Protein AF-A0A1I0EQM2-F1 (afdb_monomer_lite)

Sequence (271 aa):
MKDLRSSSILTTTGVVAGALGAAVVSLSLIFAFGQMGPNLLSEAAGLLLGVALAVLIIDRVTARQRQREWRFAHDIVARRLAASVVDAVRLLSIRQDKETYAAHRPRFAEFADLCQLHFGDLDSNIAASVTVVEPQLYERSREIQLHLSVLIRTLKRRMGHELTPIAVWELQLARHVAQMAMDYMQLEKESAARDASNRVLRFLESTQGQGYWPSTVSDVLSNRFNVQTSTLHKFAPDRRFGIIMDADLDLAVWYFTIDWWLLSRLGAQAA

Foldseek 3Di:
DVVVVVLVVLLVLLVVLLVQLVVLQVVLVVDPDPPPSSVVSPVSSVVSNVSSVVSVVVSVVVVVVLLVLQLVLLQQLLLLLLQLLLLLLVLVLCLADDVSVVVCLVCSVVSLVSSVVSLVSNVVSLVVCCVRHDPVLSVLSVVLSVLSVVLSVVSVVCRPDDRDHDDLVSLVSSLVSLVSSLVSQVPDPPHPLVVLLVVLVVVVVVCVVPDDADAEPSSLSVCLQVSQVVSCCVPPVVDPDGPSRPDDSVCSSNSSSSNNVSSVPHDPVND

Structure (mmCIF, N/CA/C/O backbone):
data_AF-A0A1I0EQM2-F1
#
_entry.id   AF-A0A1I0EQM2-F1
#
loop_
_atom_site.group_PDB
_atom_site.id
_atom_site.type_symbol
_atom_site.label_atom_id
_atom_site.label_alt_id
_atom_site.label_comp_id
_atom_site.label_asym_id
_atom_site.label_entity_id
_atom_site.label_seq_id
_atom_site.pdbx_PDB_ins_code
_atom_site.Cartn_x
_atom_site.Cartn_y
_atom_site.Cartn_z
_atom_site.occupancy
_atom_site.B_iso_or_equiv
_atom_site.auth_seq_id
_atom_site.auth_comp_id
_atom_site.auth_asym_id
_atom_site.auth_atom_id
_atom_site.pdbx_PDB_model_num
ATOM 1 N N . MET A 1 1 ? -24.452 5.888 11.449 1.00 42.50 1 MET A N 1
ATOM 2 C CA . MET A 1 1 ? -25.135 6.776 12.433 1.00 42.50 1 MET A CA 1
ATOM 3 C C . MET A 1 1 ? -25.915 6.044 13.536 1.00 42.50 1 MET A C 1
ATOM 5 O O . MET A 1 1 ? -26.024 6.612 14.616 1.00 42.50 1 MET A O 1
ATOM 9 N N . LYS A 1 2 ? -26.450 4.824 13.333 1.00 38.41 2 LYS A N 1
ATOM 10 C CA . LYS A 1 2 ? -27.152 4.076 14.403 1.00 38.41 2 LYS A CA 1
ATOM 11 C C . LYS A 1 2 ? -26.217 3.595 15.533 1.00 38.41 2 LYS A C 1
ATOM 13 O O . LYS A 1 2 ? -26.596 3.682 16.697 1.00 38.41 2 LYS A O 1
ATOM 18 N N . ASP A 1 3 ? -24.976 3.221 15.218 1.00 44.19 3 ASP A N 1
ATOM 19 C CA . ASP A 1 3 ? -24.040 2.662 16.209 1.00 44.19 3 ASP A CA 1
ATOM 20 C C . ASP A 1 3 ? -23.492 3.667 17.231 1.00 44.19 3 ASP A C 1
ATOM 22 O O . ASP A 1 3 ? -23.363 3.325 18.408 1.00 44.19 3 ASP A O 1
ATOM 26 N N . LEU A 1 4 ? -23.250 4.918 16.821 1.00 44.38 4 LEU A N 1
ATOM 27 C CA . LEU A 1 4 ? -22.829 6.006 17.720 1.00 44.38 4 LEU A CA 1
ATOM 28 C C . LEU A 1 4 ? -23.936 6.393 18.711 1.00 44.38 4 LEU A C 1
ATOM 30 O O . LEU A 1 4 ? -23.658 6.643 19.882 1.00 44.38 4 LEU A O 1
ATOM 34 N N . ARG A 1 5 ? -25.205 6.370 18.272 1.00 49.22 5 ARG A N 1
ATOM 35 C CA . ARG A 1 5 ? -26.351 6.563 19.173 1.00 49.22 5 ARG A CA 1
ATOM 36 C C . ARG A 1 5 ? -26.463 5.426 20.187 1.00 49.22 5 ARG A C 1
ATOM 38 O O . ARG A 1 5 ? -26.716 5.704 21.350 1.00 49.22 5 ARG A O 1
ATOM 45 N N . SER A 1 6 ? -26.229 4.175 19.784 1.00 55.12 6 SER A N 1
ATOM 46 C CA . SER A 1 6 ? -26.331 3.030 20.704 1.00 55.12 6 SER A CA 1
ATOM 47 C C . SER A 1 6 ? -25.276 3.054 21.820 1.00 55.12 6 SER A C 1
ATOM 49 O O . SER A 1 6 ? -25.623 2.850 22.978 1.00 55.12 6 SER A O 1
ATOM 51 N N . SER A 1 7 ? -24.018 3.384 21.499 1.00 55.06 7 SER A N 1
ATOM 52 C CA . SER A 1 7 ? -22.928 3.473 22.484 1.00 55.06 7 SER A CA 1
ATOM 53 C C . SER A 1 7 ? -23.110 4.668 23.424 1.00 55.06 7 SER A C 1
ATOM 55 O O . SER A 1 7 ? -22.923 4.523 24.629 1.00 55.06 7 SER A O 1
ATOM 57 N N . SER A 1 8 ? -23.587 5.811 22.910 1.00 60.44 8 SER A N 1
ATOM 58 C CA . SER A 1 8 ? -23.957 6.973 23.730 1.00 60.44 8 SER A CA 1
ATOM 59 C C . SER A 1 8 ? -25.106 6.665 24.694 1.00 60.44 8 SER A C 1
ATOM 61 O O . SER A 1 8 ? -25.040 7.069 25.854 1.00 60.44 8 SER A O 1
ATOM 63 N N . ILE A 1 9 ? -26.129 5.924 24.251 1.00 64.81 9 ILE A N 1
ATOM 64 C CA . ILE A 1 9 ? -27.266 5.516 25.092 1.00 64.81 9 ILE A CA 1
ATOM 65 C C . ILE A 1 9 ? -26.820 4.502 26.148 1.00 64.81 9 ILE A C 1
ATOM 67 O O . ILE A 1 9 ? -27.208 4.625 27.305 1.00 64.81 9 ILE A O 1
ATOM 71 N N . LEU A 1 10 ? -25.978 3.531 25.788 1.00 60.47 10 LEU A N 1
ATOM 72 C CA . LEU A 1 10 ? -25.429 2.560 26.737 1.00 60.47 10 LEU A CA 1
ATOM 73 C C . LEU A 1 10 ? -24.587 3.254 27.809 1.00 60.47 10 LEU A C 1
ATOM 75 O O . LEU A 1 10 ? -24.881 3.102 28.988 1.00 60.47 10 LEU A O 1
ATOM 79 N N . THR A 1 11 ? -23.620 4.090 27.430 1.00 65.00 11 THR A N 1
ATOM 80 C CA . THR A 1 11 ? -22.789 4.829 28.399 1.00 65.00 11 THR A CA 1
ATOM 81 C C . THR A 1 11 ? -23.606 5.771 29.282 1.00 65.00 11 THR A C 1
ATOM 83 O O . THR A 1 11 ? -23.419 5.756 30.497 1.00 65.00 11 THR A O 1
ATOM 86 N N . THR A 1 12 ? -24.561 6.530 28.734 1.00 68.88 12 THR A N 1
ATOM 87 C CA . THR A 1 12 ? -25.454 7.365 29.566 1.00 68.88 12 THR A CA 1
ATOM 88 C C . THR A 1 12 ? -26.323 6.528 30.497 1.00 68.88 12 THR A C 1
ATOM 90 O O . THR A 1 12 ? -26.431 6.866 31.671 1.00 68.88 12 THR A O 1
ATOM 93 N N . THR A 1 13 ? -26.876 5.407 30.030 1.00 69.94 13 THR A N 1
ATOM 94 C CA . THR A 1 13 ? -27.670 4.496 30.873 1.00 69.94 13 THR A CA 1
ATOM 95 C C . THR A 1 13 ? -26.822 3.901 31.997 1.00 69.94 13 THR A C 1
ATOM 97 O O . THR A 1 13 ? -27.266 3.874 33.140 1.00 69.94 13 THR A O 1
ATOM 100 N N . GLY A 1 14 ? -25.584 3.483 31.712 1.00 62.69 14 GLY A N 1
ATOM 101 C CA . GLY A 1 14 ? -24.658 2.952 32.715 1.00 62.69 14 GLY A CA 1
ATOM 102 C C . GLY A 1 14 ? -24.235 3.994 33.753 1.00 62.69 14 GLY A C 1
ATOM 103 O O . GLY A 1 14 ? -24.236 3.701 34.948 1.00 62.69 14 GLY A O 1
ATOM 104 N N . VAL A 1 15 ? -23.935 5.224 33.322 1.00 71.31 15 VAL A N 1
ATOM 105 C CA . VAL A 1 15 ? -23.574 6.336 34.220 1.00 71.31 15 VAL A CA 1
ATOM 106 C C . VAL A 1 15 ? -24.762 6.749 35.090 1.00 71.31 15 VAL A C 1
ATOM 108 O O . VAL A 1 15 ? -24.598 6.919 36.296 1.00 71.31 15 VAL A O 1
ATOM 111 N N . VAL A 1 16 ? -25.961 6.862 34.513 1.00 73.00 16 VAL A N 1
ATOM 112 C CA . VAL A 1 16 ? -27.185 7.209 35.251 1.00 73.00 16 VAL A CA 1
ATOM 113 C C . VAL A 1 16 ? -27.560 6.102 36.235 1.00 73.00 16 VAL A C 1
ATOM 115 O O . VAL A 1 16 ? -27.849 6.400 37.390 1.00 73.00 16 VAL A O 1
ATOM 118 N N . ALA A 1 17 ? -27.494 4.831 35.827 1.00 65.19 17 ALA A N 1
ATOM 119 C CA . ALA A 1 17 ? -27.745 3.700 36.718 1.00 65.19 17 ALA A CA 1
ATOM 120 C C . ALA A 1 17 ? -26.734 3.652 37.874 1.00 65.19 17 ALA A C 1
ATOM 122 O O . ALA A 1 17 ? -27.134 3.493 39.025 1.00 65.19 17 ALA A O 1
ATOM 123 N N . GLY A 1 18 ? -25.443 3.867 37.600 1.00 65.19 18 GLY A N 1
ATOM 124 C CA . GLY A 1 18 ? -24.404 3.923 38.632 1.00 65.19 18 GLY A CA 1
ATOM 125 C C . GLY A 1 18 ? -24.587 5.094 39.603 1.00 65.19 18 GLY A C 1
ATOM 126 O O . GLY A 1 18 ? -24.487 4.906 40.815 1.00 65.19 18 GLY A O 1
ATOM 127 N N . ALA A 1 19 ? -24.917 6.284 39.091 1.00 71.88 19 ALA A N 1
ATOM 128 C CA . ALA A 1 19 ? -25.185 7.468 39.907 1.00 71.88 19 ALA A CA 1
ATOM 129 C C . ALA A 1 19 ? -26.435 7.294 40.785 1.00 71.88 19 ALA A C 1
ATOM 131 O O . ALA A 1 19 ? -26.405 7.635 41.967 1.00 71.88 19 ALA A O 1
ATOM 132 N N . LEU A 1 20 ? -27.510 6.715 40.238 1.00 69.38 20 LEU A N 1
ATOM 133 C CA . LEU A 1 20 ? -28.723 6.391 40.992 1.00 69.38 20 LEU A CA 1
ATOM 134 C C . LEU A 1 20 ? -28.456 5.319 42.052 1.00 69.38 20 LEU A C 1
ATOM 136 O O . LEU A 1 20 ? -28.884 5.482 43.190 1.00 69.38 20 LEU A O 1
ATOM 140 N N . GLY A 1 21 ? -27.706 4.265 41.719 1.00 64.06 21 GLY A N 1
ATOM 141 C CA . GLY A 1 21 ? -27.309 3.232 42.676 1.00 64.06 21 GLY A CA 1
ATOM 142 C C . GLY A 1 21 ? -26.517 3.818 43.845 1.00 64.06 21 GLY A C 1
ATOM 143 O O . GLY A 1 21 ? -26.870 3.590 44.999 1.00 64.06 21 GLY A O 1
ATOM 144 N N . ALA A 1 22 ? -25.511 4.651 43.562 1.00 67.62 22 ALA A N 1
ATOM 145 C CA . ALA A 1 22 ? -24.726 5.332 44.590 1.00 67.62 22 ALA A CA 1
ATOM 146 C C . ALA A 1 22 ? -25.582 6.278 45.452 1.00 67.62 22 ALA A C 1
ATOM 148 O O . ALA A 1 22 ? -25.467 6.254 46.676 1.00 67.62 22 ALA A O 1
ATOM 149 N N . ALA A 1 23 ? -26.480 7.055 44.837 1.00 70.12 23 ALA A N 1
ATOM 150 C CA . ALA A 1 23 ? -27.390 7.946 45.553 1.00 70.12 23 ALA A CA 1
ATOM 151 C C . ALA A 1 23 ? -28.344 7.179 46.485 1.00 70.12 23 ALA A C 1
ATOM 153 O O . ALA A 1 23 ? -28.579 7.613 47.612 1.00 70.12 23 ALA A O 1
ATOM 154 N N . VAL A 1 24 ? -28.850 6.020 46.051 1.00 70.44 24 VAL A N 1
ATOM 155 C CA . VAL A 1 24 ? -29.701 5.139 46.866 1.00 70.44 24 VAL A CA 1
ATOM 156 C C . VAL A 1 24 ? -28.922 4.552 48.049 1.00 70.44 24 VAL A C 1
ATOM 158 O O . VAL A 1 24 ? -29.436 4.567 49.168 1.00 70.44 24 VAL A O 1
ATOM 161 N N . VAL A 1 25 ? -27.664 4.128 47.853 1.00 65.75 25 VAL A N 1
ATOM 162 C CA . VAL A 1 25 ? -26.782 3.697 48.959 1.00 65.75 25 VAL A CA 1
ATOM 163 C C . VAL A 1 25 ? -26.561 4.839 49.951 1.00 65.75 25 VAL A C 1
ATOM 165 O O . VAL A 1 25 ? -26.737 4.649 51.154 1.00 65.75 25 VAL A O 1
ATOM 168 N N . SER A 1 26 ? -26.231 6.041 49.472 1.00 66.31 26 SER A N 1
ATOM 169 C CA . SER A 1 26 ? -26.029 7.209 50.336 1.00 66.31 26 SER A CA 1
ATOM 170 C C . SER A 1 26 ? -27.293 7.578 51.120 1.00 66.31 26 SER A C 1
ATOM 172 O O . SER A 1 26 ? -27.210 7.838 52.317 1.00 66.31 26 SER A O 1
ATOM 174 N N . LEU A 1 27 ? -28.471 7.535 50.488 1.00 64.94 27 LEU A N 1
ATOM 175 C CA . LEU A 1 27 ? -29.759 7.771 51.152 1.00 64.94 27 LEU A CA 1
ATOM 176 C C . LEU A 1 27 ? -30.064 6.711 52.218 1.00 64.94 27 LEU A C 1
ATOM 178 O O . LEU A 1 27 ? -30.546 7.064 53.293 1.00 64.94 27 LEU A O 1
ATOM 182 N N . SER A 1 28 ? -29.738 5.442 51.956 1.00 62.84 28 SER A N 1
ATOM 183 C CA . SER A 1 28 ? -29.920 4.348 52.921 1.00 62.84 28 SER A CA 1
ATOM 184 C C . SER A 1 28 ? -28.996 4.447 54.142 1.00 62.84 28 SER A C 1
ATOM 186 O O . SER A 1 28 ? -29.369 4.000 55.222 1.00 62.84 28 SER A O 1
ATOM 188 N N . LEU A 1 29 ? -27.819 5.068 53.990 1.00 63.12 29 LEU A N 1
ATOM 189 C CA . LEU A 1 29 ? -26.869 5.316 55.082 1.00 63.12 29 LEU A CA 1
ATOM 190 C C . LEU A 1 29 ? -27.261 6.523 55.951 1.00 63.12 29 LEU A C 1
ATOM 192 O O . LEU A 1 29 ? -26.931 6.549 57.133 1.00 63.12 29 LEU A O 1
ATOM 196 N N . ILE A 1 30 ? -27.936 7.523 55.373 1.00 64.19 30 ILE A N 1
ATOM 197 C CA . ILE A 1 30 ? -28.293 8.780 56.057 1.00 64.19 30 ILE A CA 1
ATOM 198 C C . ILE A 1 30 ? -29.650 8.678 56.769 1.00 64.19 30 ILE A C 1
ATOM 200 O O . ILE A 1 30 ? -29.825 9.253 57.843 1.00 64.19 30 ILE A O 1
ATOM 204 N N . PHE A 1 31 ? -30.614 7.950 56.201 1.00 60.06 31 PHE A N 1
ATOM 205 C CA . PHE A 1 31 ? -31.950 7.815 56.778 1.00 60.06 31 PHE A CA 1
ATOM 206 C C . PHE A 1 31 ? -32.129 6.472 57.490 1.00 60.06 31 PHE A C 1
ATOM 208 O O . PHE A 1 31 ? -32.154 5.413 56.866 1.00 60.06 31 PHE A O 1
ATOM 215 N N . ALA A 1 32 ? -32.352 6.529 58.806 1.00 53.16 32 ALA A N 1
ATOM 216 C CA . ALA A 1 32 ? -32.806 5.398 59.609 1.00 53.16 32 ALA A CA 1
ATOM 217 C C . ALA A 1 32 ? -34.280 5.076 59.293 1.00 53.16 32 ALA A C 1
ATOM 219 O O . ALA A 1 32 ? -35.191 5.398 60.055 1.00 53.16 32 ALA A O 1
ATOM 220 N N . PHE A 1 33 ? -34.534 4.470 58.134 1.00 54.53 33 PHE A N 1
ATOM 221 C CA . PHE A 1 33 ? -35.818 3.832 57.859 1.00 54.53 33 PHE A CA 1
ATOM 222 C C . PHE A 1 33 ? -35.969 2.609 58.779 1.00 54.53 33 PHE A C 1
ATOM 224 O O . PHE A 1 33 ? -34.990 1.916 59.056 1.00 54.53 33 PHE A O 1
ATOM 231 N N . GLY A 1 34 ? -37.185 2.333 59.265 1.00 57.69 34 GLY A N 1
ATOM 232 C CA . GLY A 1 34 ? -37.468 1.134 60.068 1.00 57.69 34 GLY A CA 1
ATOM 233 C C . GLY A 1 34 ? -36.983 -0.160 59.392 1.00 57.69 34 GLY A C 1
ATOM 234 O O . GLY A 1 34 ? -36.720 -0.163 58.191 1.00 57.69 34 GLY A O 1
ATOM 235 N N . GLN A 1 35 ? -36.894 -1.260 60.153 1.00 56.47 35 GLN A N 1
ATOM 236 C CA . GLN A 1 35 ? -36.120 -2.488 59.855 1.00 56.47 35 GLN A CA 1
ATOM 237 C C . GLN A 1 35 ? -36.217 -3.097 58.428 1.00 56.47 35 GLN A C 1
ATOM 239 O O . GLN A 1 35 ? -35.365 -3.903 58.073 1.00 56.47 35 GLN A O 1
ATOM 244 N N . MET A 1 36 ? -37.198 -2.728 57.594 1.00 55.69 36 MET A N 1
ATOM 245 C CA . MET A 1 36 ? -37.361 -3.210 56.211 1.00 55.69 36 MET A CA 1
ATOM 246 C C . MET A 1 36 ? -36.866 -2.255 55.104 1.00 55.69 36 MET A C 1
ATOM 248 O O . MET A 1 36 ? -36.517 -2.719 54.020 1.00 55.69 36 MET A O 1
ATOM 252 N N . GLY A 1 37 ? -36.810 -0.939 55.338 1.00 57.56 37 GLY A N 1
ATOM 253 C CA . GLY A 1 37 ? -36.426 0.054 54.318 1.00 57.56 37 GLY A CA 1
ATOM 254 C C . GLY A 1 37 ? -34.970 -0.045 53.825 1.00 57.56 37 GLY A C 1
ATOM 255 O O . GLY A 1 37 ? -34.745 0.006 52.615 1.00 57.56 37 GLY A O 1
ATOM 256 N N . PRO A 1 38 ? -33.979 -0.251 54.714 1.00 61.75 38 PRO A N 1
ATOM 257 C CA . PRO A 1 38 ? -32.576 -0.390 54.319 1.00 61.75 38 PRO A CA 1
ATOM 258 C C . PRO A 1 38 ? -32.312 -1.609 53.422 1.00 61.75 38 PRO A C 1
ATOM 260 O O . PRO A 1 38 ? -31.490 -1.529 52.513 1.00 61.75 38 PRO A O 1
ATOM 263 N N . ASN A 1 39 ? -33.037 -2.716 53.627 1.00 65.06 39 ASN A N 1
ATOM 264 C CA . ASN A 1 39 ? -32.861 -3.940 52.838 1.00 65.06 39 ASN A CA 1
ATOM 265 C C . ASN A 1 39 ? -33.339 -3.768 51.389 1.00 65.06 39 ASN A C 1
ATOM 267 O O . ASN A 1 39 ? -32.612 -4.129 50.468 1.00 65.06 39 ASN A O 1
ATOM 271 N N . LEU A 1 40 ? -34.505 -3.148 51.176 1.00 64.06 40 LEU A N 1
ATOM 272 C CA . LEU A 1 40 ? -35.034 -2.888 49.829 1.00 64.06 40 LEU A CA 1
ATOM 273 C C . LEU A 1 40 ? -34.178 -1.878 49.049 1.00 64.06 40 LEU A C 1
ATOM 275 O O . LEU A 1 40 ? -33.960 -2.043 47.850 1.00 64.06 40 LEU A O 1
ATOM 279 N N . LEU A 1 41 ? -33.664 -0.841 49.722 1.00 65.44 41 LEU A N 1
ATOM 280 C CA . LEU A 1 41 ? -32.778 0.147 49.096 1.00 65.44 41 LEU A CA 1
ATOM 281 C C . LEU A 1 41 ? -31.404 -0.449 48.762 1.00 65.44 41 LEU A C 1
ATOM 283 O O . LEU A 1 41 ? -30.861 -0.159 47.699 1.00 65.44 41 LEU A O 1
ATOM 287 N N . SER A 1 42 ? -30.868 -1.315 49.625 1.00 64.88 42 SER A N 1
ATOM 288 C CA . SER A 1 42 ? -29.629 -2.061 49.370 1.00 64.88 42 SER A CA 1
ATOM 289 C C . SER A 1 42 ? -29.764 -2.995 48.162 1.00 64.88 42 SER A C 1
ATOM 291 O O . SER A 1 42 ? -28.901 -3.008 47.283 1.00 64.88 42 SER A O 1
ATOM 293 N N . GLU A 1 43 ? -30.880 -3.719 48.058 1.00 71.12 43 GLU A N 1
ATOM 294 C CA . GLU A 1 43 ? -31.150 -4.622 46.937 1.00 71.12 43 GLU A CA 1
ATOM 295 C C . GLU A 1 43 ? -31.325 -3.852 45.617 1.00 71.12 43 GLU A C 1
ATOM 297 O O . GLU A 1 43 ? -30.710 -4.202 44.607 1.00 71.12 43 GLU A O 1
ATOM 302 N N . ALA A 1 44 ? -32.057 -2.730 45.636 1.00 67.00 44 ALA A N 1
ATOM 303 C CA . ALA A 1 44 ? -32.191 -1.835 44.485 1.00 67.00 44 ALA A CA 1
ATOM 304 C C . ALA A 1 44 ? -30.847 -1.214 44.060 1.00 67.00 44 ALA A C 1
ATOM 306 O O . ALA A 1 44 ? -30.541 -1.149 42.866 1.00 67.00 44 ALA A O 1
ATOM 307 N N . ALA A 1 45 ? -30.016 -0.797 45.018 1.00 68.06 45 ALA A N 1
ATOM 308 C CA . ALA A 1 45 ? -28.676 -0.288 44.748 1.00 68.06 45 ALA A CA 1
ATOM 309 C C . ALA A 1 45 ? -27.755 -1.354 44.141 1.00 68.06 45 ALA A C 1
ATOM 311 O O . ALA A 1 45 ? -27.042 -1.063 43.178 1.00 68.06 45 ALA A O 1
ATOM 312 N N . GLY A 1 46 ? -27.792 -2.584 44.661 1.00 69.12 46 GLY A N 1
ATOM 313 C CA . GLY A 1 46 ? -27.041 -3.717 44.120 1.00 69.12 46 GLY A CA 1
ATOM 314 C C . GLY A 1 46 ? -27.430 -4.028 42.674 1.00 69.12 46 GLY A C 1
ATOM 315 O O . GLY A 1 46 ? -26.558 -4.239 41.829 1.00 69.12 46 GLY A O 1
ATOM 316 N N . LEU A 1 47 ? -28.726 -3.966 42.361 1.00 71.19 47 LEU A N 1
ATOM 317 C CA . LEU A 1 47 ? -29.251 -4.165 41.009 1.00 71.19 47 LEU A CA 1
ATOM 318 C C . LEU A 1 47 ? -28.783 -3.058 40.047 1.00 71.19 47 LEU A C 1
ATOM 320 O O . LEU A 1 47 ? -28.300 -3.351 38.953 1.00 71.19 47 LEU A O 1
ATOM 324 N N . LEU A 1 48 ? -28.846 -1.793 40.473 1.00 68.00 48 LEU A N 1
ATOM 325 C CA . LEU A 1 48 ? -28.397 -0.641 39.680 1.00 68.00 48 LEU A CA 1
ATOM 326 C C . LEU A 1 48 ? -26.879 -0.645 39.430 1.00 68.00 48 LEU A C 1
ATOM 328 O O . LEU A 1 48 ? -26.439 -0.387 38.307 1.00 68.00 48 LEU A O 1
ATOM 332 N N . LEU A 1 49 ? -26.078 -1.001 40.439 1.00 67.12 49 LEU A N 1
ATOM 333 C CA . LEU A 1 49 ? -24.631 -1.199 40.297 1.00 67.12 49 LEU A CA 1
ATOM 334 C C . LEU A 1 49 ? -24.305 -2.370 39.364 1.00 67.12 49 LEU A C 1
ATOM 336 O O . LEU A 1 49 ? -23.411 -2.249 38.524 1.00 67.12 49 LEU A O 1
ATOM 340 N N . GLY A 1 50 ? -25.049 -3.474 39.464 1.00 69.44 50 GLY A N 1
ATOM 341 C CA . GLY A 1 50 ? -24.913 -4.625 38.572 1.00 69.44 50 GLY A CA 1
ATOM 342 C C . GLY A 1 50 ? -25.172 -4.263 37.108 1.00 69.44 50 GLY A C 1
ATOM 343 O O . GLY A 1 50 ? -24.380 -4.624 36.236 1.00 69.44 50 GLY A O 1
ATOM 344 N N . VAL A 1 51 ? -26.222 -3.480 36.836 1.00 73.38 51 VAL A N 1
ATOM 345 C CA . VAL A 1 51 ? -26.525 -2.967 35.489 1.00 73.38 51 VAL A CA 1
ATOM 346 C C . VAL A 1 51 ? -25.420 -2.034 34.992 1.00 73.38 51 VAL A C 1
ATOM 348 O O . VAL A 1 51 ? -24.961 -2.195 33.861 1.00 73.38 51 VAL A O 1
ATOM 351 N N . ALA A 1 52 ? -24.938 -1.104 35.822 1.00 66.38 52 ALA A N 1
ATOM 352 C CA . ALA A 1 52 ? -23.849 -0.201 35.446 1.00 66.38 52 ALA A CA 1
ATOM 353 C C . ALA A 1 52 ? -22.563 -0.968 35.085 1.00 66.38 52 ALA A C 1
ATOM 355 O O . ALA A 1 52 ? -21.934 -0.689 34.061 1.00 66.38 52 ALA A O 1
ATOM 356 N N . LEU A 1 53 ? -22.205 -1.982 35.878 1.00 73.62 53 LEU A N 1
ATOM 357 C CA . LEU A 1 53 ? -21.048 -2.837 35.620 1.00 73.62 53 LEU A CA 1
ATOM 358 C C . LEU A 1 53 ? -21.224 -3.656 34.333 1.00 73.62 53 LEU A C 1
ATOM 360 O O . LEU A 1 53 ? -20.310 -3.706 33.512 1.00 73.62 53 LEU A O 1
ATOM 364 N N . ALA A 1 54 ? -22.396 -4.261 34.126 1.00 73.69 54 ALA A N 1
ATOM 365 C CA . ALA A 1 54 ? -22.697 -5.021 32.916 1.00 73.69 54 ALA A CA 1
ATOM 366 C C . ALA A 1 54 ? -22.608 -4.142 31.660 1.00 73.69 54 ALA A C 1
ATOM 368 O O . ALA A 1 54 ? -21.991 -4.541 30.674 1.00 73.69 54 ALA A O 1
ATOM 369 N N . VAL A 1 55 ? -23.146 -2.922 31.714 1.00 77.00 55 VAL A N 1
ATOM 370 C CA . VAL A 1 55 ? -23.057 -1.944 30.623 1.00 77.00 55 VAL A CA 1
ATOM 371 C C . VAL A 1 55 ? -21.605 -1.567 30.330 1.00 77.00 55 VAL A C 1
ATOM 373 O O . VAL A 1 55 ? -21.208 -1.576 29.168 1.00 77.00 55 VAL A O 1
ATOM 376 N N . LEU A 1 56 ? -20.791 -1.301 31.356 1.00 74.81 56 LEU A N 1
ATOM 377 C CA . LEU A 1 56 ? -19.363 -1.011 31.185 1.00 74.81 56 LEU A CA 1
ATOM 378 C C . LEU A 1 56 ? -18.600 -2.191 30.570 1.00 74.81 56 LEU A C 1
ATOM 380 O O . LEU A 1 56 ? -17.726 -1.993 29.724 1.00 74.81 56 LEU A O 1
ATOM 384 N N . ILE A 1 57 ? -18.923 -3.421 30.975 1.00 77.50 57 ILE A N 1
ATOM 385 C CA . ILE A 1 57 ? -18.335 -4.633 30.393 1.00 77.50 57 ILE A CA 1
ATOM 386 C C . ILE A 1 57 ? -18.735 -4.755 28.920 1.00 77.50 57 ILE A C 1
ATOM 388 O O . ILE A 1 57 ? -17.860 -4.968 28.081 1.00 77.50 57 ILE A O 1
ATOM 392 N N . ILE A 1 58 ? -20.018 -4.582 28.592 1.00 78.19 58 ILE A N 1
ATOM 393 C CA . ILE A 1 58 ? -20.524 -4.646 27.214 1.00 78.19 58 ILE A CA 1
ATOM 394 C C . ILE A 1 58 ? -19.863 -3.569 26.348 1.00 78.19 58 ILE A C 1
ATOM 396 O O . ILE A 1 58 ? -19.375 -3.883 25.263 1.00 78.19 58 ILE A O 1
ATOM 400 N N . ASP A 1 59 ? -19.780 -2.328 26.825 1.00 76.62 59 ASP A N 1
ATOM 401 C CA . ASP A 1 59 ? -19.141 -1.226 26.098 1.00 76.62 59 ASP A CA 1
ATOM 402 C C . ASP A 1 59 ? -17.648 -1.515 25.867 1.00 76.62 59 ASP A C 1
ATOM 404 O O . ASP A 1 59 ? -17.135 -1.397 24.755 1.00 76.62 59 ASP A O 1
ATOM 408 N N . ARG A 1 60 ? -16.950 -2.053 26.876 1.00 77.44 60 ARG A N 1
ATOM 409 C CA . ARG A 1 60 ? -15.541 -2.445 26.738 1.00 77.44 60 ARG A CA 1
ATOM 410 C C . ARG A 1 60 ? -15.332 -3.617 25.776 1.00 77.44 60 ARG A C 1
ATOM 412 O O . ARG A 1 60 ? -14.340 -3.634 25.044 1.00 77.44 60 ARG A O 1
ATOM 419 N N . VAL A 1 61 ? -16.217 -4.612 25.785 1.00 80.88 61 VAL A N 1
ATOM 420 C CA . VAL A 1 61 ? -16.150 -5.771 24.877 1.00 80.88 61 VAL A CA 1
ATO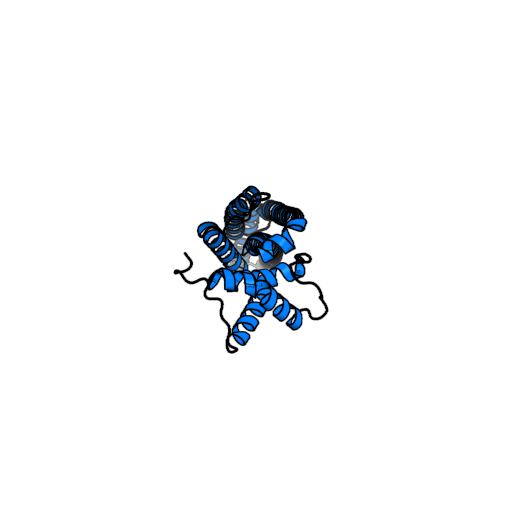M 421 C C . VAL A 1 61 ? -16.440 -5.337 23.442 1.00 80.88 61 VAL A C 1
ATOM 423 O O . VAL A 1 61 ? -15.669 -5.669 22.542 1.00 80.88 61 VAL A O 1
ATOM 426 N N . THR A 1 62 ? -17.486 -4.540 23.233 1.00 81.12 62 THR A N 1
ATOM 427 C CA . THR A 1 62 ? -17.858 -4.023 21.908 1.00 81.12 62 THR A CA 1
ATOM 428 C C . THR A 1 62 ? -16.803 -3.071 21.346 1.00 81.12 62 THR A C 1
ATOM 430 O O . THR A 1 62 ? -16.447 -3.198 20.175 1.00 81.12 62 THR A O 1
ATOM 433 N N . ALA A 1 63 ? -16.213 -2.195 22.165 1.00 80.69 63 ALA A N 1
ATOM 434 C CA . ALA A 1 63 ? -15.098 -1.342 21.753 1.00 80.69 63 ALA A CA 1
ATOM 435 C C . ALA A 1 63 ? -13.879 -2.167 21.305 1.00 80.69 63 ALA A C 1
ATOM 437 O O . ALA A 1 63 ? -13.311 -1.915 20.242 1.00 80.69 63 ALA A O 1
ATOM 438 N N . ARG A 1 64 ? -13.510 -3.207 22.068 1.00 83.25 64 ARG A N 1
ATOM 439 C CA . ARG A 1 64 ? -12.418 -4.124 21.696 1.00 83.25 64 ARG A CA 1
ATOM 440 C C . ARG A 1 64 ? -12.707 -4.889 20.409 1.00 83.25 64 ARG A C 1
ATOM 442 O O . ARG A 1 64 ? -11.786 -5.115 19.626 1.00 83.25 64 ARG A O 1
ATOM 449 N N . GLN A 1 65 ? -13.950 -5.316 20.205 1.00 84.50 65 GLN A N 1
ATOM 450 C CA . GLN A 1 65 ? -14.348 -6.008 18.985 1.00 84.50 65 GLN A CA 1
ATOM 451 C C . GLN A 1 65 ? -14.261 -5.077 17.771 1.00 84.50 65 GLN A C 1
ATOM 453 O O . GLN A 1 65 ? -13.588 -5.430 16.805 1.00 84.50 65 GLN A O 1
ATOM 458 N N . ARG A 1 66 ? -14.822 -3.864 17.858 1.00 83.75 66 ARG A N 1
ATOM 459 C CA . ARG A 1 66 ? -14.713 -2.847 16.798 1.00 83.75 66 ARG A CA 1
ATOM 460 C C . ARG A 1 66 ? -13.259 -2.556 16.451 1.00 83.75 66 ARG A C 1
ATOM 462 O O . ARG A 1 66 ? -12.895 -2.584 15.287 1.00 83.75 66 ARG A O 1
ATOM 469 N N . GLN A 1 67 ? -12.396 -2.393 17.453 1.00 85.12 67 GLN A N 1
ATOM 470 C CA . GLN A 1 67 ? -10.970 -2.170 17.214 1.00 85.12 67 GLN A CA 1
ATOM 471 C C . GLN A 1 67 ? -10.297 -3.342 16.474 1.00 85.12 67 GLN A C 1
ATOM 473 O O . GLN A 1 67 ? -9.370 -3.136 15.697 1.00 85.12 67 GLN A O 1
ATOM 478 N N . ARG A 1 68 ? -10.723 -4.592 16.695 1.00 86.12 68 ARG A N 1
ATOM 479 C CA . ARG A 1 68 ? -10.217 -5.743 15.923 1.00 86.12 68 ARG A CA 1
ATOM 480 C C . ARG A 1 68 ? -10.717 -5.720 14.481 1.00 86.12 68 ARG A C 1
ATOM 482 O O . ARG A 1 68 ? -9.923 -5.959 13.579 1.00 86.12 68 ARG A O 1
ATOM 489 N N . GLU A 1 69 ? -11.994 -5.414 14.275 1.00 86.50 69 GLU A N 1
ATOM 490 C CA . GLU A 1 69 ? -12.593 -5.284 12.940 1.00 86.50 69 GLU A CA 1
ATOM 491 C C . GLU A 1 69 ? -11.919 -4.160 12.138 1.00 86.50 69 GLU A C 1
ATOM 493 O O . GLU A 1 69 ? -11.581 -4.351 10.970 1.00 86.50 69 GLU A O 1
ATOM 498 N N . TRP A 1 70 ? -11.622 -3.033 12.790 1.00 87.69 70 TRP A N 1
ATOM 499 C CA . TRP A 1 70 ? -10.922 -1.891 12.194 1.00 87.69 70 TRP A CA 1
ATOM 500 C C . TRP A 1 70 ? -9.517 -2.267 11.750 1.00 87.69 70 TRP A C 1
ATOM 502 O O . TRP A 1 70 ? -9.144 -2.004 10.609 1.00 87.69 70 TRP A O 1
ATOM 512 N N . ARG A 1 71 ? -8.764 -2.941 12.624 1.00 89.19 71 ARG A N 1
ATOM 513 C CA . ARG A 1 71 ? -7.417 -3.428 12.308 1.00 89.19 71 ARG A CA 1
ATOM 514 C C . ARG A 1 71 ? -7.416 -4.420 11.157 1.00 89.19 71 ARG A C 1
ATOM 516 O O . ARG A 1 71 ? -6.580 -4.322 10.269 1.00 89.19 71 ARG A O 1
ATOM 523 N N . PHE A 1 72 ? -8.364 -5.351 11.153 1.00 88.38 72 PHE A N 1
ATOM 524 C CA . PHE A 1 72 ? -8.488 -6.333 10.084 1.00 88.38 72 PHE A CA 1
ATOM 525 C C . PHE A 1 72 ? -8.768 -5.668 8.730 1.00 88.38 72 PHE A C 1
ATOM 527 O O . PHE A 1 72 ? -8.096 -5.966 7.743 1.00 88.38 72 PHE A O 1
ATOM 534 N N . ALA A 1 73 ? -9.719 -4.734 8.686 1.00 89.81 73 ALA A N 1
ATOM 535 C CA . ALA A 1 73 ? -10.043 -4.006 7.466 1.00 89.81 73 ALA A CA 1
ATOM 536 C C . ALA A 1 73 ? -8.893 -3.086 7.012 1.00 89.81 73 ALA A C 1
ATOM 538 O O . ALA A 1 73 ? -8.574 -3.056 5.822 1.00 89.81 73 ALA A O 1
ATOM 539 N N . HIS A 1 74 ? -8.212 -2.409 7.946 1.00 91.94 74 HIS A N 1
ATOM 540 C CA . HIS A 1 74 ? -6.994 -1.637 7.668 1.00 91.94 74 HIS A CA 1
ATOM 541 C C . HIS A 1 74 ? -5.907 -2.511 7.034 1.00 91.94 74 HIS A C 1
ATOM 543 O O . HIS A 1 74 ? -5.389 -2.151 5.979 1.00 91.94 74 HIS A O 1
ATOM 549 N N . ASP A 1 75 ? -5.621 -3.687 7.599 1.00 91.69 75 ASP A N 1
ATOM 550 C CA . ASP A 1 75 ? -4.603 -4.603 7.075 1.00 91.69 75 ASP A CA 1
ATOM 551 C C . ASP A 1 75 ? -4.941 -5.113 5.665 1.00 91.69 75 ASP A C 1
ATOM 553 O O . ASP A 1 75 ? -4.049 -5.230 4.819 1.00 91.69 75 ASP A O 1
ATOM 557 N N . ILE A 1 76 ? -6.217 -5.397 5.380 1.00 91.56 76 ILE A N 1
ATOM 558 C CA . ILE A 1 76 ? -6.660 -5.787 4.034 1.00 91.56 76 ILE A CA 1
ATOM 559 C C . ILE A 1 76 ? -6.409 -4.652 3.043 1.00 91.56 76 ILE A C 1
ATOM 561 O O . ILE A 1 76 ? -5.776 -4.870 2.005 1.00 91.56 76 ILE A O 1
ATOM 565 N N . VAL A 1 77 ? -6.877 -3.443 3.360 1.00 93.25 77 VAL A N 1
ATOM 566 C CA . VAL A 1 77 ? -6.716 -2.275 2.486 1.00 93.25 77 VAL A CA 1
ATOM 567 C C . VAL A 1 77 ? -5.233 -1.961 2.291 1.00 93.25 77 VAL A C 1
ATOM 569 O O . VAL A 1 77 ? -4.801 -1.770 1.157 1.00 93.25 77 VAL A O 1
ATOM 572 N N . ALA A 1 78 ? -4.426 -2.005 3.353 1.00 93.69 78 ALA A N 1
ATOM 573 C CA . ALA A 1 78 ? -2.983 -1.796 3.298 1.00 93.69 78 ALA A CA 1
ATOM 574 C C . ALA A 1 78 ? -2.286 -2.783 2.347 1.00 93.69 78 ALA A C 1
ATOM 576 O O . ALA A 1 78 ? -1.507 -2.363 1.491 1.00 93.69 78 ALA A O 1
ATOM 577 N N . ARG A 1 79 ? -2.588 -4.085 2.428 1.00 91.88 79 ARG A N 1
ATOM 578 C CA . ARG A 1 79 ? -2.006 -5.095 1.521 1.00 91.88 79 ARG A CA 1
ATOM 579 C C . ARG A 1 79 ? -2.410 -4.873 0.064 1.00 91.88 79 ARG A C 1
ATOM 581 O O . ARG A 1 79 ? -1.582 -5.024 -0.832 1.00 91.88 79 ARG A O 1
ATOM 588 N N . ARG A 1 80 ? -3.665 -4.489 -0.186 1.00 92.88 80 ARG A N 1
ATOM 589 C CA . ARG A 1 80 ? -4.174 -4.226 -1.544 1.00 92.88 80 ARG A CA 1
ATOM 590 C C . ARG A 1 80 ? -3.613 -2.935 -2.136 1.00 92.88 80 ARG A C 1
ATOM 592 O O . ARG A 1 80 ? -3.283 -2.906 -3.323 1.00 92.88 80 ARG A O 1
ATOM 599 N N . LEU A 1 81 ? -3.425 -1.907 -1.308 1.00 94.56 81 LEU A N 1
ATOM 600 C CA . LEU A 1 81 ? -2.680 -0.700 -1.666 1.00 94.56 81 LEU A CA 1
ATOM 601 C C . LEU A 1 81 ? -1.243 -1.054 -2.049 1.00 94.56 81 LEU A C 1
ATOM 603 O O . LEU A 1 81 ? -0.798 -0.676 -3.131 1.00 94.56 81 LEU A O 1
ATOM 607 N N . ALA A 1 82 ? -0.557 -1.832 -1.207 1.00 93.94 82 ALA A N 1
ATOM 608 C CA . ALA A 1 82 ? 0.809 -2.282 -1.450 1.00 93.94 82 ALA A CA 1
ATOM 609 C C . ALA A 1 82 ? 0.944 -2.975 -2.813 1.00 93.94 82 ALA A C 1
ATOM 611 O O . ALA A 1 82 ? 1.774 -2.572 -3.624 1.00 93.94 82 ALA A O 1
ATOM 612 N N . ALA A 1 83 ? 0.084 -3.964 -3.082 1.00 92.25 83 ALA A N 1
ATOM 613 C CA . ALA A 1 83 ? 0.088 -4.733 -4.326 1.00 92.25 83 ALA A CA 1
ATOM 614 C C . ALA A 1 83 ? -0.136 -3.843 -5.557 1.00 92.25 83 ALA A C 1
ATOM 616 O O . ALA A 1 83 ? 0.611 -3.909 -6.531 1.00 92.25 83 ALA A O 1
ATOM 617 N N . SER A 1 84 ? -1.119 -2.946 -5.483 1.00 93.69 84 SER A N 1
ATOM 618 C CA . SER A 1 84 ? -1.458 -2.073 -6.607 1.00 93.69 84 SER A CA 1
ATOM 619 C C . SER A 1 84 ? -0.351 -1.052 -6.910 1.00 93.69 84 SER A C 1
ATOM 621 O O . SER A 1 84 ? -0.058 -0.780 -8.076 1.00 93.69 84 SER A O 1
ATOM 623 N N . VAL A 1 85 ? 0.299 -0.502 -5.876 1.00 94.50 85 VAL A N 1
ATOM 624 C CA . VAL A 1 85 ? 1.450 0.404 -6.043 1.00 94.50 85 VAL A CA 1
ATOM 625 C C . VAL A 1 85 ? 2.649 -0.343 -6.621 1.00 94.50 85 VAL A C 1
ATOM 627 O O . VAL A 1 85 ? 3.278 0.145 -7.557 1.00 94.50 85 VAL A O 1
ATOM 630 N N . VAL A 1 86 ? 2.933 -1.541 -6.114 1.00 92.50 86 VAL A N 1
ATOM 631 C CA . VAL A 1 86 ? 3.982 -2.437 -6.617 1.00 92.50 86 VAL A CA 1
ATOM 632 C C . VAL A 1 86 ? 3.849 -2.692 -8.119 1.00 92.50 86 VAL A C 1
ATOM 634 O O . VAL A 1 86 ? 4.849 -2.665 -8.847 1.00 92.50 86 VAL A O 1
ATOM 637 N N . ASP A 1 87 ? 2.628 -2.929 -8.595 1.00 91.50 87 ASP A N 1
ATOM 638 C CA . ASP A 1 87 ? 2.384 -3.179 -10.012 1.00 91.50 87 ASP A CA 1
ATOM 639 C C . ASP A 1 87 ? 2.496 -1.901 -10.841 1.00 91.50 87 ASP A C 1
ATOM 641 O O . ASP A 1 87 ? 3.090 -1.926 -11.919 1.0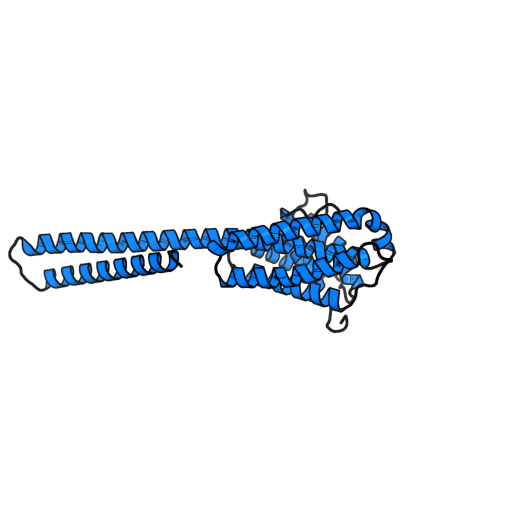0 91.50 87 ASP A O 1
ATOM 645 N N . ALA A 1 88 ? 2.038 -0.759 -10.324 1.00 92.25 88 ALA A N 1
ATOM 646 C CA . ALA A 1 88 ? 2.259 0.528 -10.981 1.00 92.25 88 ALA A CA 1
ATOM 647 C C . ALA A 1 88 ? 3.764 0.835 -11.134 1.00 92.25 88 ALA A C 1
ATOM 649 O O . ALA A 1 88 ? 4.215 1.237 -12.210 1.00 92.25 88 ALA A O 1
ATOM 650 N N . VAL A 1 89 ? 4.566 0.576 -10.096 1.00 90.94 89 VAL A N 1
ATOM 651 C CA . VAL A 1 89 ? 6.031 0.721 -10.145 1.00 90.94 89 VAL A CA 1
ATOM 652 C C . VAL A 1 89 ? 6.663 -0.311 -11.082 1.00 90.94 89 VAL A C 1
ATOM 654 O O . VAL A 1 89 ? 7.616 0.018 -11.785 1.00 90.94 89 VAL A O 1
ATOM 657 N N . ARG A 1 90 ? 6.119 -1.531 -11.179 1.00 88.44 90 ARG A N 1
ATOM 658 C CA . ARG A 1 90 ? 6.566 -2.538 -12.159 1.00 88.44 90 ARG A CA 1
ATOM 659 C C . ARG A 1 90 ? 6.353 -2.065 -13.599 1.00 88.44 90 ARG A C 1
ATOM 661 O O . ARG A 1 90 ? 7.249 -2.195 -14.430 1.00 88.44 90 ARG A O 1
ATOM 668 N N . LEU A 1 91 ? 5.189 -1.494 -13.898 1.00 89.00 91 LEU A N 1
ATOM 669 C CA . LEU A 1 91 ? 4.892 -0.940 -15.222 1.00 89.00 91 LEU A CA 1
ATOM 670 C C . LEU A 1 91 ? 5.823 0.231 -15.574 1.00 89.00 91 LEU A C 1
ATOM 672 O O . LEU A 1 91 ? 6.196 0.388 -16.738 1.00 89.00 91 LEU A O 1
ATOM 676 N N . LEU A 1 92 ? 6.235 1.023 -14.578 1.00 89.12 92 LEU A N 1
ATOM 677 C CA . LEU A 1 92 ? 7.286 2.030 -14.737 1.00 89.12 92 LEU A CA 1
ATOM 678 C C . LEU A 1 92 ? 8.656 1.385 -14.988 1.00 89.12 92 LEU A C 1
ATOM 680 O O . LEU A 1 92 ? 9.320 1.757 -15.952 1.00 89.12 92 LEU A O 1
ATOM 684 N N . SER A 1 93 ? 9.061 0.393 -14.188 1.00 86.12 93 SER A N 1
ATOM 685 C CA . SER A 1 93 ? 10.383 -0.241 -14.304 1.00 86.12 93 SER A CA 1
ATOM 686 C C . SER A 1 93 ? 10.595 -0.930 -15.648 1.00 86.12 93 SER A C 1
ATOM 688 O O . SER A 1 93 ? 11.685 -0.869 -16.200 1.00 86.12 93 SER A O 1
ATOM 690 N N . ILE A 1 94 ? 9.549 -1.524 -16.232 1.00 85.75 94 ILE A N 1
ATOM 691 C CA . ILE A 1 94 ? 9.644 -2.152 -17.560 1.00 85.75 94 ILE A CA 1
ATOM 692 C C . ILE A 1 94 ? 10.020 -1.132 -18.648 1.00 85.75 94 ILE A C 1
ATOM 694 O O . ILE A 1 94 ? 10.635 -1.487 -19.648 1.00 85.75 94 ILE A O 1
ATOM 698 N N . ARG A 1 95 ? 9.665 0.143 -18.463 1.00 85.69 95 ARG A N 1
ATOM 699 C CA . ARG A 1 95 ? 9.920 1.228 -19.420 1.00 85.69 95 ARG A CA 1
ATOM 700 C C . ARG A 1 95 ? 11.213 1.997 -19.139 1.00 85.69 95 ARG A C 1
ATOM 702 O O . ARG A 1 95 ? 11.430 3.028 -19.769 1.00 85.69 95 ARG A O 1
ATOM 709 N N . GLN A 1 96 ? 12.038 1.546 -18.194 1.00 82.44 96 GLN A N 1
ATOM 710 C CA . GLN A 1 96 ? 13.227 2.291 -17.772 1.00 82.44 96 GLN A CA 1
ATOM 711 C C . GLN A 1 96 ? 14.261 2.436 -18.902 1.00 82.44 96 GLN A C 1
ATOM 713 O O . GLN A 1 96 ? 14.852 3.501 -19.062 1.00 82.44 96 GLN A O 1
ATOM 718 N N . ASP A 1 97 ? 14.441 1.390 -19.713 1.00 83.00 97 ASP A N 1
ATOM 719 C CA . ASP A 1 97 ? 15.435 1.330 -20.781 1.00 83.00 97 ASP A CA 1
ATOM 720 C C . ASP A 1 97 ? 14.981 0.396 -21.923 1.00 83.00 97 ASP A C 1
ATOM 722 O O . ASP A 1 97 ? 13.969 -0.307 -21.826 1.00 83.00 97 ASP A O 1
ATOM 726 N N . LYS A 1 98 ? 15.726 0.414 -23.036 1.00 85.06 98 LYS A N 1
ATOM 727 C CA . LYS A 1 98 ? 15.418 -0.365 -24.248 1.00 85.06 98 LYS A CA 1
ATOM 728 C C . LYS A 1 98 ? 15.525 -1.872 -24.047 1.00 85.06 98 LYS A C 1
ATOM 730 O O . LYS A 1 98 ? 14.704 -2.597 -24.605 1.00 85.06 98 LYS A O 1
ATOM 735 N N . GLU A 1 99 ? 16.515 -2.332 -23.298 1.00 84.44 99 GLU A N 1
ATOM 736 C CA . GLU A 1 99 ? 16.795 -3.751 -23.078 1.00 84.44 99 GLU A CA 1
ATOM 737 C C . GLU A 1 99 ? 15.719 -4.364 -22.180 1.00 84.44 99 GLU A C 1
ATOM 739 O O . GLU A 1 99 ? 15.082 -5.350 -22.559 1.00 84.44 99 GLU A O 1
ATOM 744 N N . THR A 1 100 ? 15.425 -3.712 -21.054 1.00 83.31 100 THR A N 1
ATOM 745 C CA . THR A 1 100 ? 14.361 -4.101 -20.122 1.00 83.31 100 THR A CA 1
ATOM 746 C C . THR A 1 100 ? 13.000 -4.101 -20.816 1.00 83.31 100 THR A C 1
ATOM 748 O O . THR A 1 100 ? 12.234 -5.063 -20.694 1.00 83.31 100 THR A O 1
ATOM 751 N N . TYR A 1 101 ? 12.696 -3.059 -21.598 1.00 84.94 101 TYR A N 1
ATOM 752 C CA . TYR A 1 101 ? 11.443 -3.011 -22.344 1.00 84.94 101 TYR A CA 1
ATOM 753 C C . TYR A 1 101 ? 11.362 -4.132 -23.377 1.00 84.94 101 TYR A C 1
ATOM 755 O O . TYR A 1 101 ? 10.347 -4.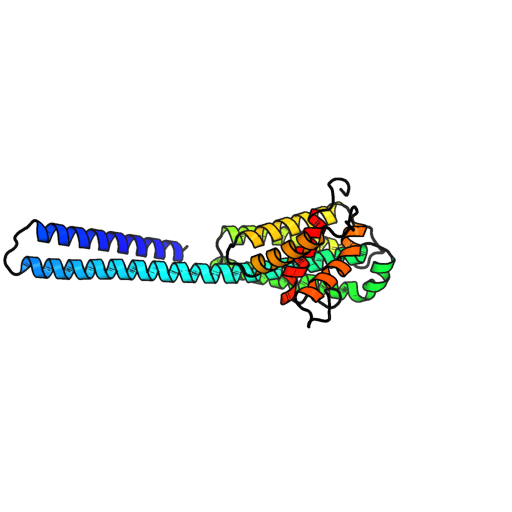818 -23.435 1.00 84.94 101 TYR A O 1
ATOM 763 N N . ALA A 1 102 ? 12.416 -4.373 -24.161 1.00 85.69 102 ALA A N 1
ATOM 764 C CA . ALA A 1 102 ? 12.431 -5.451 -25.148 1.00 85.69 102 ALA A CA 1
ATOM 765 C C . ALA A 1 102 ? 12.235 -6.836 -24.503 1.00 85.69 102 ALA A C 1
ATOM 767 O O . ALA A 1 102 ? 11.465 -7.642 -25.029 1.00 85.69 102 ALA A O 1
ATOM 768 N N . ALA A 1 103 ? 12.859 -7.083 -23.348 1.00 84.19 103 ALA A N 1
ATOM 769 C CA . ALA A 1 103 ? 12.749 -8.343 -22.615 1.00 84.19 103 ALA A CA 1
ATOM 770 C C . ALA A 1 103 ? 11.335 -8.597 -22.058 1.00 84.19 103 ALA A C 1
ATOM 772 O O . ALA A 1 103 ? 10.867 -9.736 -22.045 1.00 84.19 103 ALA A O 1
ATOM 773 N N . HIS A 1 104 ? 10.634 -7.547 -21.618 1.00 83.38 104 HIS A N 1
ATOM 774 C CA . HIS A 1 104 ? 9.340 -7.675 -20.934 1.00 83.38 104 HIS A CA 1
ATOM 775 C C . HIS A 1 104 ? 8.126 -7.239 -21.764 1.00 83.38 104 HIS A C 1
ATOM 777 O O . HIS A 1 104 ? 6.992 -7.496 -21.354 1.00 83.38 104 HIS A O 1
ATOM 783 N N . ARG A 1 105 ? 8.324 -6.645 -22.947 1.00 82.94 105 ARG A N 1
ATOM 784 C CA . ARG A 1 105 ? 7.253 -6.219 -23.864 1.00 82.94 105 ARG A CA 1
ATOM 785 C C . ARG A 1 105 ? 6.202 -7.308 -24.126 1.00 82.94 105 ARG A C 1
ATOM 787 O O . ARG A 1 105 ? 5.023 -6.955 -24.078 1.00 82.94 105 ARG A O 1
ATOM 794 N N . PRO A 1 106 ? 6.549 -8.597 -24.346 1.00 84.69 106 PRO A N 1
ATOM 795 C CA . PRO A 1 106 ? 5.545 -9.639 -24.584 1.00 84.69 106 PRO A CA 1
ATOM 796 C C . PRO A 1 106 ? 4.564 -9.831 -23.418 1.00 84.69 106 PRO A C 1
ATOM 798 O O . PRO A 1 106 ? 3.412 -10.182 -23.644 1.00 84.69 106 PRO A O 1
ATOM 801 N N . ARG A 1 107 ? 5.008 -9.560 -22.182 1.00 84.38 107 ARG A N 1
ATOM 802 C CA . ARG A 1 107 ? 4.219 -9.699 -20.945 1.00 84.38 107 ARG A CA 1
ATOM 803 C C . ARG A 1 107 ? 3.666 -8.369 -20.427 1.00 84.38 107 ARG A C 1
ATOM 805 O O . ARG A 1 107 ? 3.057 -8.322 -19.366 1.00 84.38 107 ARG A O 1
ATOM 812 N N . PHE A 1 108 ? 3.854 -7.264 -21.153 1.00 84.44 108 PHE A N 1
ATOM 813 C CA . PHE A 1 108 ? 3.415 -5.948 -20.681 1.00 84.44 108 PHE A CA 1
ATOM 814 C C . PHE A 1 108 ? 1.900 -5.904 -20.435 1.00 84.44 108 PHE A C 1
ATOM 816 O O . PHE A 1 108 ? 1.455 -5.378 -19.417 1.00 84.44 108 PHE A O 1
ATOM 823 N N . ALA A 1 109 ? 1.116 -6.473 -21.358 1.00 85.06 109 ALA A N 1
ATOM 824 C CA . ALA A 1 109 ? -0.340 -6.544 -21.237 1.00 85.06 109 ALA A CA 1
ATOM 825 C C . ALA A 1 109 ? -0.767 -7.347 -19.998 1.00 85.06 109 ALA A C 1
ATOM 827 O O . ALA A 1 109 ? -1.582 -6.869 -19.219 1.00 85.06 109 ALA A O 1
ATOM 828 N N . GLU A 1 110 ? -0.127 -8.495 -19.758 1.00 87.12 110 GLU A N 1
ATOM 829 C CA . GLU A 1 110 ? -0.348 -9.335 -18.573 1.00 87.12 110 GLU A CA 1
ATOM 830 C C . GLU A 1 110 ? -0.117 -8.548 -17.273 1.00 87.12 110 GLU A C 1
ATOM 832 O O . GLU A 1 110 ? -0.971 -8.533 -16.389 1.00 87.12 110 GLU A O 1
ATOM 837 N N . PHE A 1 111 ? 0.991 -7.807 -17.168 1.00 87.38 111 PHE A N 1
ATOM 838 C CA . PHE A 1 111 ? 1.261 -6.982 -15.986 1.00 87.38 111 PHE A CA 1
ATOM 839 C C . PHE A 1 111 ? 0.266 -5.832 -15.813 1.00 87.38 111 PHE A C 1
ATOM 841 O O . PHE A 1 111 ? -0.062 -5.460 -14.685 1.00 87.38 111 PHE A O 1
ATOM 848 N N . ALA A 1 112 ? -0.223 -5.257 -16.910 1.00 88.06 112 ALA A N 1
ATOM 849 C CA . ALA A 1 112 ? -1.234 -4.211 -16.853 1.00 88.06 112 ALA A CA 1
ATOM 850 C C . ALA A 1 112 ? -2.614 -4.746 -16.447 1.00 88.06 112 ALA A C 1
ATOM 852 O O . ALA A 1 112 ? -3.379 -4.026 -15.796 1.00 88.06 112 ALA A O 1
ATOM 853 N N . ASP A 1 113 ? -2.932 -5.986 -16.810 1.00 88.44 113 ASP A N 1
ATOM 854 C CA . ASP A 1 113 ? -4.157 -6.667 -16.397 1.00 88.44 113 ASP A CA 1
ATOM 855 C C . ASP A 1 113 ? -4.084 -7.086 -14.925 1.00 88.44 113 ASP A C 1
ATOM 857 O O . ASP A 1 113 ? -5.031 -6.833 -14.181 1.00 88.44 113 ASP A O 1
ATOM 861 N N . LEU A 1 114 ? -2.935 -7.588 -14.458 1.00 87.75 114 LEU A N 1
ATOM 862 C CA . LEU A 1 114 ? -2.683 -7.829 -13.031 1.00 87.75 114 LEU A CA 1
ATOM 863 C C . LEU A 1 114 ? -2.811 -6.543 -12.202 1.00 87.75 114 LEU A C 1
ATOM 865 O O . LEU A 1 114 ? -3.498 -6.527 -11.182 1.00 87.75 114 LEU A O 1
ATOM 869 N N . CYS A 1 115 ? -2.229 -5.439 -12.680 1.00 90.44 115 CYS A N 1
ATOM 870 C CA . CYS A 1 115 ? -2.354 -4.135 -12.028 1.00 90.44 115 CYS A CA 1
ATOM 871 C C . CYS A 1 115 ? -3.824 -3.692 -11.912 1.00 90.44 115 CYS A C 1
ATOM 873 O O . CYS A 1 115 ? -4.248 -3.188 -10.871 1.00 90.44 115 CYS A O 1
ATOM 875 N N . GLN A 1 116 ? -4.623 -3.906 -12.964 1.00 91.19 116 GLN A N 1
ATOM 876 C CA . GLN A 1 116 ? -6.059 -3.615 -12.947 1.00 91.19 116 GLN A CA 1
ATOM 877 C C . GLN A 1 116 ? -6.830 -4.527 -11.995 1.00 91.19 116 GLN A C 1
ATOM 879 O O . GLN A 1 116 ? -7.719 -4.037 -11.301 1.00 91.19 116 GLN A O 1
ATOM 884 N N . LEU A 1 117 ? -6.492 -5.815 -11.943 1.00 90.56 117 LEU A N 1
ATOM 885 C CA . LEU A 1 117 ? -7.106 -6.773 -11.031 1.00 90.56 117 LEU A CA 1
ATOM 886 C C . LEU A 1 117 ? -6.875 -6.357 -9.574 1.00 90.56 117 LEU A C 1
ATOM 888 O O . LEU A 1 117 ? -7.834 -6.184 -8.826 1.00 90.56 117 LEU A O 1
ATOM 892 N N . HIS A 1 118 ? -5.623 -6.099 -9.188 1.00 90.75 118 HIS A N 1
ATOM 893 C CA . HIS A 1 118 ? -5.298 -5.660 -7.829 1.00 90.75 118 HIS A CA 1
ATOM 894 C C . HIS A 1 118 ? -5.932 -4.310 -7.475 1.00 90.75 118 HIS A C 1
ATOM 896 O O . HIS A 1 118 ? -6.402 -4.131 -6.348 1.00 90.75 118 HIS A O 1
ATOM 902 N N . PHE A 1 119 ? -6.016 -3.385 -8.435 1.00 94.25 119 PHE A N 1
ATOM 903 C CA . PHE A 1 119 ? -6.709 -2.116 -8.233 1.00 94.25 119 PHE A CA 1
ATOM 904 C C . PHE A 1 119 ? -8.235 -2.285 -8.092 1.00 94.25 119 PHE A C 1
ATOM 906 O O . PHE A 1 119 ? -8.854 -1.602 -7.276 1.00 94.25 119 PHE A O 1
ATOM 913 N N . GLY A 1 120 ? -8.850 -3.201 -8.845 1.00 92.50 120 GLY A N 1
ATOM 914 C CA . GLY A 1 120 ? -10.270 -3.542 -8.714 1.00 92.50 120 GLY A CA 1
ATOM 915 C C . GLY A 1 120 ? -10.592 -4.201 -7.370 1.00 92.50 120 GLY A C 1
ATOM 916 O O . GLY A 1 120 ? -11.577 -3.841 -6.717 1.00 92.50 120 GLY A O 1
ATOM 917 N N . ASP A 1 121 ? -9.716 -5.095 -6.905 1.00 89.88 121 ASP A N 1
ATOM 918 C CA . ASP A 1 121 ? -9.794 -5.677 -5.563 1.00 89.88 121 ASP A CA 1
ATOM 919 C C . ASP A 1 121 ? -9.690 -4.589 -4.488 1.00 89.88 121 ASP A C 1
ATOM 921 O O . ASP A 1 121 ? -10.440 -4.602 -3.511 1.00 89.88 121 ASP A O 1
ATOM 925 N N . LEU A 1 122 ? -8.775 -3.629 -4.653 1.00 93.00 122 LEU A N 1
ATOM 926 C CA . LEU A 1 122 ? -8.635 -2.493 -3.745 1.00 93.00 122 LEU A CA 1
ATOM 927 C C . LEU A 1 122 ? -9.921 -1.656 -3.677 1.00 93.00 122 LEU A C 1
ATOM 929 O O . LEU A 1 122 ? -10.393 -1.385 -2.573 1.00 93.00 122 LEU A O 1
ATOM 933 N N . ASP A 1 123 ? -10.495 -1.261 -4.819 1.00 93.94 123 ASP A N 1
ATOM 934 C CA . ASP A 1 123 ? -11.741 -0.474 -4.856 1.00 93.94 123 ASP A CA 1
ATOM 935 C C . ASP A 1 123 ? -12.883 -1.205 -4.144 1.00 93.94 123 ASP A C 1
ATOM 937 O O . ASP A 1 123 ? -13.553 -0.631 -3.284 1.00 93.94 123 ASP A O 1
ATOM 941 N N . SER A 1 124 ? -13.027 -2.502 -4.422 1.00 90.38 124 SER A N 1
ATOM 942 C CA . SER A 1 124 ? -14.042 -3.352 -3.794 1.00 90.38 124 SER A CA 1
ATOM 943 C C . SER A 1 124 ? -13.865 -3.428 -2.274 1.00 90.38 124 SER A C 1
ATOM 945 O O . SER A 1 124 ? -14.834 -3.287 -1.526 1.00 90.38 124 SER A O 1
ATOM 947 N N . ASN A 1 125 ? -12.627 -3.593 -1.793 1.00 90.12 125 ASN A N 1
ATOM 948 C CA . ASN A 1 125 ? -12.334 -3.646 -0.359 1.00 90.12 125 ASN A CA 1
ATOM 949 C C . ASN A 1 125 ? -12.561 -2.298 0.334 1.00 90.12 125 ASN A C 1
ATOM 951 O O . ASN A 1 125 ? -13.102 -2.269 1.441 1.00 90.12 125 ASN A O 1
ATOM 955 N N . ILE A 1 126 ? -12.199 -1.178 -0.299 1.00 92.06 126 ILE A N 1
ATOM 956 C CA . ILE A 1 126 ? -12.477 0.150 0.262 1.00 92.06 126 ILE A CA 1
ATOM 957 C C . ILE A 1 126 ? -13.991 0.391 0.325 1.00 92.06 126 ILE A C 1
ATOM 959 O O . ILE A 1 126 ? -14.491 0.837 1.357 1.00 92.06 126 ILE A O 1
ATOM 963 N N . ALA A 1 127 ? -14.735 0.053 -0.733 1.00 88.88 127 ALA A N 1
ATOM 964 C CA . ALA A 1 127 ? -16.190 0.192 -0.758 1.00 88.88 127 ALA A CA 1
ATOM 965 C C . ALA A 1 127 ? -16.866 -0.643 0.345 1.00 88.88 127 ALA A C 1
ATOM 967 O O . ALA A 1 127 ? -17.741 -0.140 1.051 1.00 88.88 127 ALA A O 1
ATOM 968 N N . ALA A 1 128 ? -16.412 -1.882 0.554 1.00 84.50 128 ALA A N 1
ATOM 969 C CA . ALA A 1 128 ? -16.890 -2.745 1.636 1.00 84.50 128 ALA A CA 1
ATOM 970 C C . ALA A 1 128 ? -16.516 -2.223 3.039 1.00 84.50 128 ALA A C 1
ATOM 972 O O . ALA A 1 128 ? -17.211 -2.499 4.016 1.00 84.50 128 ALA A O 1
ATOM 973 N N . SER A 1 129 ? -15.444 -1.437 3.145 1.00 83.69 129 SER A N 1
ATOM 974 C CA . SER A 1 129 ? -14.925 -0.917 4.414 1.00 83.69 129 SER A CA 1
ATOM 975 C C . SER A 1 129 ? -15.685 0.299 4.954 1.00 83.69 129 SER A C 1
ATOM 977 O O . SER A 1 129 ? -15.470 0.672 6.105 1.00 83.69 129 SER A O 1
ATOM 979 N N . VAL A 1 130 ? -16.597 0.907 4.184 1.00 81.56 130 VAL A N 1
ATOM 980 C CA . VAL A 1 130 ? -17.272 2.172 4.548 1.00 81.56 130 VAL A CA 1
ATOM 981 C C . VAL A 1 130 ? -18.030 2.116 5.881 1.00 81.56 130 VAL A C 1
ATOM 983 O O . VAL A 1 130 ? -18.127 3.117 6.587 1.00 81.56 130 VAL A O 1
ATOM 986 N N . THR A 1 131 ? -18.573 0.951 6.243 1.00 75.69 131 THR A N 1
ATOM 987 C CA . THR A 1 131 ? -19.311 0.759 7.502 1.00 75.69 131 THR A CA 1
ATOM 988 C C . THR A 1 131 ? -18.455 0.188 8.623 1.00 75.69 131 THR A C 1
ATOM 990 O O . THR A 1 131 ? -18.893 0.186 9.771 1.00 75.69 131 THR A O 1
ATOM 993 N N . VAL A 1 132 ? -17.280 -0.343 8.287 1.00 76.12 132 VAL A N 1
ATOM 994 C CA . VAL A 1 132 ? -16.457 -1.144 9.198 1.00 76.12 132 VAL A CA 1
ATOM 995 C C . VAL A 1 132 ? -15.229 -0.373 9.650 1.00 76.12 132 VAL A C 1
ATOM 997 O O . VAL A 1 132 ? -14.765 -0.629 10.742 1.00 76.12 132 VAL A O 1
ATOM 1000 N N . VAL A 1 133 ? -14.713 0.576 8.874 1.00 78.94 133 VAL A N 1
ATOM 1001 C CA . VAL A 1 133 ? -13.472 1.302 9.174 1.00 78.94 133 VAL A CA 1
ATOM 1002 C C . VAL A 1 133 ? -13.761 2.677 9.779 1.00 78.94 133 VAL A C 1
ATOM 1004 O O . VAL A 1 133 ? -14.802 3.284 9.531 1.00 78.94 133 VAL A O 1
ATOM 1007 N N . GLU A 1 134 ? -12.825 3.183 10.582 1.00 82.69 134 GLU A N 1
ATOM 1008 C CA . GLU A 1 134 ? -12.872 4.554 11.086 1.00 82.69 134 GLU A CA 1
ATOM 1009 C C . GLU A 1 134 ? -12.963 5.568 9.921 1.00 82.69 134 GLU A C 1
ATOM 1011 O O . GLU A 1 134 ? -12.199 5.453 8.958 1.00 82.69 134 GLU A O 1
ATOM 1016 N N . PRO A 1 135 ? -13.844 6.588 9.980 1.00 85.62 135 PRO A N 1
ATOM 1017 C CA . PRO A 1 135 ? -14.071 7.503 8.856 1.00 85.62 135 PRO A CA 1
ATOM 1018 C C . PRO A 1 135 ? -12.798 8.151 8.297 1.00 85.62 135 PRO A C 1
ATOM 1020 O O . PRO A 1 135 ? -12.640 8.245 7.083 1.00 85.62 135 PRO A O 1
ATOM 1023 N N . GLN A 1 136 ? -11.853 8.519 9.166 1.00 87.25 136 GLN A N 1
ATOM 1024 C CA . GLN A 1 136 ? -10.584 9.123 8.753 1.00 87.25 136 GLN A CA 1
ATOM 1025 C C . GLN A 1 136 ? -9.722 8.153 7.929 1.00 87.25 136 GLN A C 1
ATOM 1027 O O . GLN A 1 136 ? -9.133 8.542 6.922 1.00 87.25 136 GLN A O 1
ATOM 1032 N N . LEU A 1 137 ? -9.673 6.874 8.314 1.00 88.50 137 LEU A N 1
ATOM 1033 C CA . LEU A 1 137 ? -8.959 5.840 7.562 1.00 88.50 137 LEU A CA 1
ATOM 1034 C C . LEU A 1 137 ? -9.634 5.576 6.211 1.00 88.50 137 LEU A C 1
ATOM 1036 O O . LEU A 1 137 ? -8.949 5.406 5.200 1.00 88.50 137 LEU A O 1
ATOM 1040 N N . TYR A 1 138 ? -10.968 5.585 6.173 1.00 90.81 138 TYR A N 1
ATOM 1041 C CA . TYR A 1 138 ? -11.717 5.455 4.926 1.00 90.81 138 TYR A CA 1
ATOM 1042 C C . TYR A 1 138 ? -11.415 6.613 3.963 1.00 90.81 138 TYR A C 1
ATOM 1044 O O . TYR A 1 138 ? -11.041 6.368 2.814 1.00 90.81 138 TYR A O 1
ATOM 1052 N N . GLU A 1 139 ? -11.490 7.862 4.427 1.00 92.31 139 GLU A N 1
ATOM 1053 C CA . GLU A 1 139 ? -11.190 9.050 3.616 1.00 92.31 139 GLU A CA 1
ATOM 1054 C C . GLU A 1 139 ? -9.772 9.003 3.039 1.00 92.31 139 GLU A C 1
ATOM 1056 O O . GLU A 1 139 ? -9.594 9.177 1.831 1.00 92.31 139 GLU A O 1
ATOM 1061 N N . ARG A 1 140 ? -8.775 8.657 3.865 1.00 94.00 140 ARG A N 1
ATOM 1062 C CA . ARG A 1 140 ? -7.388 8.481 3.408 1.00 94.00 140 ARG A CA 1
ATOM 1063 C C . ARG A 1 140 ? -7.252 7.381 2.364 1.00 94.00 140 ARG A C 1
ATOM 1065 O O . ARG A 1 140 ? -6.577 7.580 1.356 1.00 94.00 140 ARG A O 1
ATOM 1072 N N . SER A 1 141 ? -7.919 6.244 2.552 1.00 94.50 141 SER A N 1
ATOM 1073 C CA . SER A 1 141 ? -7.874 5.154 1.572 1.00 94.50 141 SER A CA 1
ATOM 1074 C C . SER A 1 141 ? -8.469 5.562 0.215 1.00 94.50 141 SER A C 1
ATOM 1076 O O . SER A 1 141 ? -7.877 5.262 -0.823 1.00 94.50 141 SER A O 1
ATOM 1078 N N . ARG A 1 142 ? -9.578 6.320 0.206 1.00 95.69 142 ARG A N 1
ATOM 1079 C CA . ARG A 1 142 ? -10.187 6.866 -1.021 1.00 95.69 142 ARG A CA 1
ATOM 1080 C C . ARG A 1 142 ? -9.286 7.893 -1.698 1.00 95.69 142 ARG A C 1
ATOM 1082 O O . ARG A 1 142 ? -9.166 7.881 -2.921 1.00 95.69 142 ARG A O 1
ATOM 1089 N N . GLU A 1 143 ? -8.642 8.757 -0.922 1.00 96.31 143 GLU A N 1
ATOM 1090 C CA . GLU A 1 143 ? -7.695 9.749 -1.435 1.00 96.31 143 GLU A CA 1
ATOM 1091 C C . GLU A 1 143 ? -6.533 9.073 -2.182 1.00 96.31 143 GLU A C 1
ATOM 1093 O O . GLU A 1 143 ? -6.237 9.423 -3.328 1.00 96.31 143 GLU A O 1
ATOM 1098 N N . ILE A 1 144 ? -5.923 8.050 -1.574 1.00 96.75 144 ILE A N 1
ATOM 1099 C CA . ILE A 1 144 ? -4.829 7.279 -2.183 1.00 96.75 144 ILE A CA 1
ATOM 1100 C C . ILE A 1 144 ? -5.313 6.566 -3.445 1.00 96.75 144 ILE A C 1
ATOM 1102 O O . ILE A 1 144 ? -4.660 6.626 -4.488 1.00 96.75 144 ILE A O 1
ATOM 1106 N N . GLN A 1 145 ? -6.476 5.920 -3.369 1.00 96.69 145 GLN A N 1
ATOM 1107 C CA . GLN A 1 145 ? -7.069 5.204 -4.490 1.00 96.69 145 GLN A CA 1
ATOM 1108 C C . GLN A 1 145 ? -7.291 6.116 -5.706 1.00 96.69 145 GLN A C 1
ATOM 1110 O O . GLN A 1 145 ? -7.010 5.711 -6.836 1.00 96.69 145 GLN A O 1
ATOM 1115 N N . LEU A 1 146 ? -7.762 7.349 -5.501 1.00 96.19 146 LEU A N 1
ATOM 1116 C CA . LEU A 1 146 ? -7.958 8.314 -6.584 1.00 96.19 146 LEU A CA 1
ATOM 1117 C C . LEU A 1 146 ? -6.636 8.648 -7.285 1.00 96.19 146 LEU A C 1
ATOM 1119 O O . LEU A 1 146 ? -6.563 8.549 -8.513 1.00 96.19 146 LEU A O 1
ATOM 1123 N N . HIS A 1 147 ? -5.583 8.969 -6.533 1.00 95.88 147 HIS A N 1
ATOM 1124 C CA . HIS A 1 147 ? -4.266 9.274 -7.105 1.00 95.88 147 HIS A CA 1
ATOM 1125 C C . HIS A 1 147 ? -3.655 8.065 -7.821 1.00 95.88 147 HIS A C 1
ATOM 1127 O O . HIS A 1 147 ? -3.137 8.183 -8.936 1.00 95.88 147 HIS A O 1
ATOM 1133 N N . LEU A 1 148 ? -3.790 6.879 -7.230 1.00 95.50 148 LEU A N 1
ATOM 1134 C CA . LEU A 1 148 ? -3.361 5.628 -7.839 1.00 95.50 148 LEU A CA 1
ATOM 1135 C C . LEU A 1 148 ? -4.118 5.340 -9.146 1.00 95.50 148 LEU A C 1
ATOM 1137 O O . LEU A 1 148 ? -3.506 4.926 -10.128 1.00 95.50 148 LEU A O 1
ATOM 1141 N N . SER A 1 149 ? -5.420 5.636 -9.210 1.00 96.12 149 SER A N 1
ATOM 1142 C CA . SER A 1 149 ? -6.212 5.484 -10.439 1.00 96.12 149 SER A CA 1
ATOM 1143 C C . SER A 1 149 ? -5.690 6.364 -11.581 1.00 96.12 149 SER A C 1
ATOM 1145 O O . SER A 1 149 ? -5.677 5.939 -12.740 1.00 96.12 149 SER A O 1
ATOM 1147 N N . VAL A 1 150 ? -5.223 7.579 -11.265 1.00 94.94 150 VAL A N 1
ATOM 1148 C CA . VAL A 1 150 ? -4.630 8.509 -12.236 1.00 94.94 150 VAL A CA 1
ATOM 1149 C C . VAL A 1 150 ? -3.302 7.961 -12.749 1.00 94.94 150 VAL A C 1
ATOM 1151 O O . VAL A 1 150 ? -3.072 7.962 -13.964 1.00 94.94 150 VAL A O 1
ATOM 1154 N N . LEU A 1 151 ? -2.461 7.440 -11.852 1.00 93.75 151 LEU A N 1
ATOM 1155 C CA . LEU A 1 151 ? -1.195 6.803 -12.208 1.00 93.75 151 LEU A CA 1
ATOM 1156 C C . LEU A 1 151 ? -1.425 5.596 -13.127 1.00 93.75 151 LEU A C 1
ATOM 1158 O O . LEU A 1 151 ? -0.905 5.565 -14.240 1.00 93.75 151 LEU A O 1
ATOM 1162 N N . ILE A 1 152 ? -2.275 4.650 -12.723 1.00 92.75 152 ILE A N 1
ATOM 1163 C CA . ILE A 1 152 ? -2.566 3.435 -13.501 1.00 92.75 152 ILE A CA 1
ATOM 1164 C C . ILE A 1 152 ? -3.154 3.789 -14.870 1.00 92.75 152 ILE A C 1
ATOM 1166 O O . ILE A 1 152 ? -2.711 3.260 -15.890 1.00 92.75 152 ILE A O 1
ATOM 1170 N N . ARG A 1 153 ? -4.108 4.727 -14.934 1.00 91.94 153 ARG A N 1
ATOM 1171 C CA . ARG A 1 153 ? -4.695 5.180 -16.207 1.00 91.94 153 ARG A CA 1
ATOM 1172 C C . ARG A 1 153 ? -3.642 5.774 -17.138 1.00 91.94 153 ARG A C 1
ATOM 1174 O O . ARG A 1 153 ? -3.699 5.537 -18.344 1.00 91.94 153 ARG A O 1
ATOM 1181 N N . THR A 1 154 ? -2.696 6.534 -16.594 1.00 89.88 154 THR A N 1
ATOM 1182 C CA . THR A 1 154 ? -1.579 7.097 -17.360 1.00 89.88 154 THR A CA 1
ATOM 1183 C C . THR A 1 154 ? -0.699 5.992 -17.930 1.00 89.88 154 THR A C 1
ATOM 1185 O O . THR A 1 154 ? -0.451 5.969 -19.136 1.00 89.88 154 THR A O 1
ATOM 1188 N N . LEU A 1 155 ? -0.274 5.052 -17.084 1.00 88.50 155 LEU A N 1
ATOM 1189 C CA . LEU A 1 155 ? 0.582 3.938 -17.488 1.00 88.50 155 LEU A CA 1
ATOM 1190 C C . LEU A 1 155 ? -0.103 3.070 -18.549 1.00 88.50 155 LEU A C 1
ATOM 1192 O O . LEU A 1 155 ? 0.522 2.714 -19.547 1.00 88.50 155 LEU A O 1
ATOM 1196 N N . LYS A 1 156 ? -1.413 2.830 -18.398 1.00 86.12 156 LYS A N 1
ATOM 1197 C CA . LYS A 1 156 ? -2.234 2.091 -19.364 1.00 86.12 156 LYS A CA 1
ATOM 1198 C C . LYS A 1 156 ? -2.333 2.798 -20.718 1.00 86.12 156 LYS A C 1
ATOM 1200 O O . LYS A 1 156 ? -2.237 2.151 -21.752 1.00 86.12 156 LYS A O 1
ATOM 1205 N N . ARG A 1 157 ? -2.501 4.126 -20.744 1.00 84.38 157 ARG A N 1
ATOM 1206 C CA . ARG A 1 157 ? -2.559 4.899 -22.005 1.00 84.38 157 ARG A CA 1
ATOM 1207 C C . ARG A 1 157 ? -1.259 4.846 -22.797 1.00 84.38 157 ARG A C 1
ATOM 1209 O O . ARG A 1 157 ? -1.291 5.008 -24.007 1.00 84.38 157 ARG A O 1
ATOM 1216 N N . ARG A 1 158 ? -0.131 4.632 -22.124 1.00 77.06 158 ARG A N 1
ATOM 1217 C CA . ARG A 1 158 ? 1.178 4.500 -22.772 1.00 77.06 158 ARG A CA 1
ATOM 1218 C C . ARG A 1 158 ? 1.489 3.067 -23.221 1.00 77.06 158 ARG A C 1
ATOM 1220 O O . ARG A 1 158 ? 2.559 2.831 -23.774 1.00 77.06 158 ARG A O 1
ATOM 1227 N N . MET A 1 159 ? 0.573 2.118 -23.019 1.00 71.25 159 MET A N 1
ATOM 1228 C CA . MET A 1 159 ? 0.724 0.744 -23.502 1.00 71.25 159 MET A CA 1
ATOM 1229 C C . MET A 1 159 ? 0.723 0.673 -25.024 1.00 71.25 159 MET A C 1
ATOM 1231 O O . MET A 1 159 ? -0.080 1.325 -25.682 1.00 71.25 159 MET A O 1
ATOM 1235 N N . GLY A 1 160 ? 1.590 -0.173 -25.578 1.00 62.41 160 GLY A N 1
ATOM 1236 C CA . GLY A 1 160 ? 1.615 -0.477 -27.012 1.00 62.41 160 GLY A CA 1
ATOM 1237 C C . GLY A 1 160 ? 2.302 0.571 -27.892 1.00 62.41 160 GLY A C 1
ATOM 1238 O O . GLY A 1 160 ? 2.554 0.290 -29.060 1.00 62.41 160 GLY A O 1
ATOM 1239 N N . HIS A 1 161 ? 2.660 1.732 -27.344 1.00 64.50 161 HIS A N 1
ATOM 1240 C CA . HIS A 1 161 ? 3.500 2.710 -28.030 1.00 64.50 161 HIS A CA 1
ATOM 1241 C C . HIS A 1 161 ? 4.981 2.299 -27.980 1.00 64.50 161 HIS A C 1
ATOM 1243 O O . HIS A 1 161 ? 5.387 1.520 -27.113 1.00 64.50 161 HIS A O 1
ATOM 1249 N N . GLU A 1 162 ? 5.790 2.815 -28.913 1.00 68.19 162 GLU A N 1
ATOM 1250 C CA . GLU A 1 162 ? 7.254 2.702 -28.858 1.00 68.19 162 GLU A CA 1
ATOM 1251 C C . GLU A 1 162 ? 7.782 3.149 -27.488 1.00 68.19 162 GLU A C 1
ATOM 1253 O O . GLU A 1 162 ? 7.123 3.939 -26.799 1.00 68.19 162 GLU A O 1
ATOM 1258 N N . LEU A 1 163 ? 8.957 2.635 -27.087 1.00 77.44 163 LEU A N 1
ATOM 1259 C CA . LEU A 1 163 ? 9.583 2.947 -25.799 1.00 77.44 163 LEU A CA 1
ATOM 1260 C C . LEU A 1 163 ? 9.534 4.455 -25.545 1.00 77.44 163 LEU A C 1
ATOM 1262 O O . LEU A 1 163 ? 10.294 5.231 -26.122 1.00 77.44 163 LEU A O 1
ATOM 1266 N N . THR A 1 164 ? 8.628 4.857 -24.661 1.00 76.56 164 THR A N 1
ATOM 1267 C CA . THR A 1 164 ? 8.446 6.253 -24.292 1.00 76.56 164 THR A CA 1
ATOM 1268 C C . THR A 1 164 ? 9.185 6.478 -22.984 1.00 76.56 164 THR A C 1
ATOM 1270 O O . THR A 1 164 ? 8.849 5.791 -22.007 1.00 76.56 164 THR A O 1
ATOM 1273 N N . PRO A 1 165 ? 10.134 7.434 -22.933 1.00 79.31 165 PRO A N 1
ATOM 1274 C CA . PRO A 1 165 ? 10.843 7.768 -21.707 1.00 79.31 165 PRO A CA 1
ATOM 1275 C C . PRO A 1 165 ? 9.872 8.005 -20.551 1.00 79.31 165 PRO A C 1
ATOM 1277 O O . PRO A 1 165 ? 8.769 8.531 -20.749 1.00 79.31 165 PRO A O 1
ATOM 1280 N N . ILE A 1 166 ? 10.271 7.591 -19.351 1.00 84.75 166 ILE A N 1
ATOM 1281 C CA . ILE A 1 166 ? 9.494 7.845 -18.141 1.00 84.75 166 ILE A CA 1
ATOM 1282 C C . ILE A 1 166 ? 9.490 9.354 -17.903 1.00 84.75 166 ILE A C 1
ATOM 1284 O O . ILE A 1 166 ? 10.548 9.967 -17.760 1.00 84.75 166 ILE A O 1
ATOM 1288 N N . ALA A 1 167 ? 8.306 9.963 -17.886 1.00 85.31 167 ALA A N 1
ATOM 1289 C CA . ALA A 1 167 ? 8.213 11.387 -17.618 1.00 85.31 167 ALA A CA 1
ATOM 1290 C C . ALA A 1 167 ? 8.421 11.645 -16.120 1.00 85.31 167 ALA A C 1
ATOM 1292 O O . ALA A 1 167 ? 7.914 10.905 -15.279 1.00 85.31 167 ALA A O 1
ATOM 1293 N N . VAL A 1 168 ? 9.118 12.731 -15.783 1.00 83.81 168 VAL A N 1
ATOM 1294 C CA . VAL A 1 168 ? 9.411 13.110 -14.390 1.00 83.81 168 VAL A CA 1
ATOM 1295 C C . VAL A 1 168 ? 8.156 13.118 -13.516 1.00 83.81 168 VAL A C 1
ATOM 1297 O O . VAL A 1 168 ? 8.151 12.578 -12.411 1.00 83.81 168 VAL A O 1
ATOM 1300 N N . TRP A 1 169 ? 7.066 13.692 -14.020 1.00 87.31 169 TRP A N 1
ATOM 1301 C CA . TRP A 1 169 ? 5.818 13.785 -13.270 1.00 87.31 169 TRP A CA 1
ATOM 1302 C C . TRP A 1 169 ? 5.200 12.406 -12.972 1.00 87.31 169 TRP A C 1
ATOM 1304 O O . TRP A 1 169 ? 4.533 12.256 -11.953 1.00 87.31 169 TRP A O 1
ATOM 1314 N N . GLU A 1 170 ? 5.430 11.383 -13.813 1.00 89.69 170 GLU A N 1
ATOM 1315 C CA . GLU A 1 170 ? 4.952 10.012 -13.560 1.00 89.69 170 GLU A CA 1
ATOM 1316 C C . GLU A 1 170 ? 5.662 9.424 -12.336 1.00 89.69 170 GLU A C 1
ATOM 1318 O O . GLU A 1 170 ? 5.033 8.782 -11.495 1.00 89.69 170 GLU A O 1
ATOM 1323 N N . LEU A 1 171 ? 6.962 9.699 -12.201 1.00 87.81 171 LEU A N 1
ATOM 1324 C CA . LEU A 1 171 ? 7.765 9.288 -11.048 1.00 87.81 171 LEU A CA 1
ATOM 1325 C C . LEU A 1 171 ? 7.401 10.069 -9.793 1.00 87.81 171 LEU A C 1
ATOM 1327 O O . LEU A 1 171 ? 7.292 9.476 -8.723 1.00 87.81 171 LEU A O 1
ATOM 1331 N N . GLN A 1 172 ? 7.180 11.379 -9.911 1.00 89.31 172 GLN A N 1
ATOM 1332 C CA . GLN A 1 172 ? 6.714 12.200 -8.794 1.00 89.31 172 GLN A CA 1
ATOM 1333 C C . GLN A 1 172 ? 5.348 11.725 -8.294 1.00 89.31 172 GLN A C 1
ATOM 1335 O O . GLN A 1 172 ? 5.158 11.595 -7.086 1.00 89.31 172 GLN A O 1
ATOM 1340 N N . LEU A 1 173 ? 4.425 11.394 -9.204 1.00 92.25 173 LEU A N 1
ATOM 1341 C CA . LEU A 1 173 ? 3.125 10.835 -8.849 1.00 92.25 173 LEU A CA 1
ATOM 1342 C C . LEU A 1 173 ? 3.271 9.461 -8.183 1.00 92.25 173 LEU A C 1
ATOM 1344 O O . LEU A 1 173 ? 2.660 9.229 -7.144 1.00 92.25 173 LEU A O 1
ATOM 1348 N N . ALA A 1 174 ? 4.106 8.569 -8.724 1.00 93.12 174 ALA A N 1
ATOM 1349 C CA . ALA A 1 174 ? 4.371 7.267 -8.112 1.00 93.12 174 ALA A CA 1
ATOM 1350 C C . ALA A 1 174 ? 4.976 7.399 -6.707 1.00 93.12 174 ALA A C 1
ATOM 1352 O O . ALA A 1 174 ? 4.510 6.747 -5.774 1.00 93.12 174 ALA A O 1
ATOM 1353 N N . ARG A 1 175 ? 5.957 8.290 -6.531 1.00 93.00 175 ARG A N 1
ATOM 1354 C CA . ARG A 1 175 ? 6.551 8.610 -5.228 1.00 93.00 175 ARG A CA 1
ATOM 1355 C C . ARG A 1 175 ? 5.512 9.167 -4.261 1.00 93.00 175 ARG A C 1
ATOM 1357 O O . ARG A 1 175 ? 5.479 8.746 -3.110 1.00 93.00 175 ARG A O 1
ATOM 1364 N N . HIS A 1 176 ? 4.676 10.097 -4.713 1.00 95.00 176 HIS A N 1
ATOM 1365 C CA . HIS A 1 176 ? 3.631 10.697 -3.890 1.00 95.00 176 HIS A CA 1
ATOM 1366 C C . HIS A 1 176 ? 2.618 9.648 -3.420 1.00 95.00 176 HIS A C 1
ATOM 1368 O O . HIS A 1 176 ? 2.378 9.527 -2.222 1.00 95.00 176 HIS A O 1
ATOM 1374 N N . VAL A 1 177 ? 2.105 8.820 -4.335 1.00 96.38 177 VAL A N 1
ATOM 1375 C CA . VAL A 1 177 ? 1.179 7.726 -4.006 1.00 96.38 177 VAL A CA 1
ATOM 1376 C C . VAL A 1 177 ? 1.828 6.719 -3.055 1.00 96.38 177 VAL A C 1
ATOM 1378 O O . VAL A 1 177 ? 1.199 6.308 -2.081 1.00 96.38 177 VAL A O 1
ATOM 1381 N N . ALA A 1 178 ? 3.089 6.348 -3.294 1.00 96.25 178 ALA A N 1
ATOM 1382 C CA . ALA A 1 178 ? 3.823 5.452 -2.407 1.00 96.25 178 ALA A CA 1
ATOM 1383 C C . ALA A 1 178 ? 3.992 6.054 -1.005 1.00 96.25 178 ALA A C 1
ATOM 1385 O O . ALA A 1 178 ? 3.833 5.341 -0.017 1.00 96.25 178 ALA A O 1
ATOM 1386 N N . GLN A 1 179 ? 4.272 7.357 -0.903 1.00 96.81 179 GLN A N 1
ATOM 1387 C CA . GLN A 1 179 ? 4.369 8.045 0.383 1.00 96.81 179 GLN A CA 1
ATOM 1388 C C . GLN A 1 179 ? 3.036 8.015 1.131 1.00 96.81 179 GLN A C 1
ATOM 1390 O O . GLN A 1 179 ? 3.005 7.585 2.278 1.00 96.81 179 GLN A O 1
ATOM 1395 N N . MET A 1 180 ? 1.933 8.380 0.473 1.00 97.06 180 MET A N 1
ATOM 1396 C CA . MET A 1 180 ? 0.613 8.354 1.110 1.00 97.06 180 MET A CA 1
ATOM 1397 C C . MET A 1 180 ? 0.223 6.941 1.567 1.00 97.06 180 MET A C 1
ATOM 1399 O O . MET A 1 180 ? -0.342 6.769 2.646 1.00 97.06 180 MET A O 1
ATOM 1403 N N . ALA A 1 181 ? 0.535 5.917 0.765 1.00 96.44 181 ALA A N 1
ATOM 1404 C CA . ALA A 1 181 ? 0.298 4.525 1.131 1.00 96.44 181 ALA A CA 1
ATOM 1405 C C . ALA A 1 181 ? 1.150 4.092 2.336 1.00 96.44 181 ALA A C 1
ATOM 1407 O O . ALA A 1 181 ? 0.647 3.389 3.211 1.00 96.44 181 ALA A O 1
ATOM 1408 N N . MET A 1 182 ? 2.408 4.538 2.421 1.00 96.44 182 MET A N 1
ATOM 1409 C CA . MET A 1 182 ? 3.263 4.265 3.578 1.00 96.44 182 MET A CA 1
ATOM 1410 C C . MET A 1 182 ? 2.718 4.956 4.829 1.00 96.44 182 MET A C 1
ATOM 1412 O O . MET A 1 182 ? 2.583 4.311 5.867 1.00 96.44 182 MET A O 1
ATOM 1416 N N . ASP A 1 183 ? 2.333 6.227 4.721 1.00 95.88 183 ASP A N 1
ATOM 1417 C CA . ASP A 1 183 ? 1.741 6.980 5.827 1.00 95.88 183 ASP A CA 1
ATOM 1418 C C . ASP A 1 183 ? 0.470 6.286 6.333 1.00 95.88 183 ASP A C 1
ATOM 1420 O O . ASP A 1 183 ? 0.320 6.078 7.537 1.00 95.88 183 ASP A O 1
ATOM 1424 N N . TYR A 1 184 ? -0.392 5.821 5.420 1.00 94.94 184 TYR A N 1
ATOM 1425 C CA . TYR A 1 184 ? -1.585 5.041 5.751 1.00 94.94 184 TYR A CA 1
ATOM 1426 C C . TYR A 1 184 ? -1.265 3.750 6.516 1.00 94.94 184 TYR A C 1
ATOM 1428 O O . TYR A 1 184 ? -1.923 3.448 7.515 1.00 94.94 184 TYR A O 1
ATOM 1436 N N . MET A 1 185 ? -0.242 2.996 6.096 1.00 94.00 185 MET A N 1
ATOM 1437 C CA . MET A 1 185 ? 0.186 1.782 6.805 1.00 94.00 185 MET A CA 1
ATOM 1438 C C . MET A 1 185 ? 0.653 2.074 8.232 1.00 94.00 185 MET A C 1
ATOM 1440 O O . MET A 1 185 ? 0.485 1.233 9.110 1.00 94.00 185 MET A O 1
ATOM 1444 N N . GLN A 1 186 ? 1.223 3.253 8.482 1.00 93.62 186 GLN A N 1
ATOM 1445 C CA . GLN A 1 186 ? 1.741 3.624 9.800 1.00 93.62 186 GLN A CA 1
ATOM 1446 C C . GLN A 1 186 ? 0.659 4.129 10.771 1.00 93.62 186 GLN A C 1
ATOM 1448 O O . GLN A 1 186 ? 0.937 4.212 11.972 1.00 93.62 186 GLN A O 1
ATOM 1453 N N . LEU A 1 187 ? -0.556 4.436 10.291 1.00 91.06 187 LEU A N 1
ATOM 1454 C CA . LEU A 1 187 ? -1.653 4.953 11.125 1.00 91.06 187 LEU A CA 1
ATOM 1455 C C . LEU A 1 187 ? -2.081 3.964 12.218 1.00 91.06 187 LEU A C 1
ATOM 1457 O O . LEU A 1 187 ? -2.319 4.374 13.353 1.00 91.06 187 LEU A O 1
ATOM 1461 N N . GLU A 1 188 ? -2.119 2.668 11.909 1.00 89.94 188 GLU A N 1
ATOM 1462 C CA . GLU A 1 188 ? -2.507 1.628 12.863 1.00 89.94 188 GLU A CA 1
ATOM 1463 C C . GLU A 1 188 ? -1.270 1.016 13.540 1.00 89.94 188 GLU A C 1
ATOM 1465 O O . GLU A 1 188 ? -0.341 0.540 12.883 1.00 89.94 188 GLU A O 1
ATOM 1470 N N . LYS A 1 189 ? -1.221 1.049 14.877 1.00 87.44 189 LYS A N 1
ATOM 1471 C CA . LYS A 1 189 ? -0.042 0.608 15.649 1.00 87.44 189 LYS A CA 1
ATOM 1472 C C . LYS A 1 189 ? 0.087 -0.902 15.719 1.00 87.44 189 LYS A C 1
ATOM 1474 O O . LYS A 1 189 ? 1.207 -1.398 15.750 1.00 87.44 189 LYS A O 1
ATOM 1479 N N . GLU A 1 190 ? -1.036 -1.607 15.730 1.00 88.00 190 GLU A N 1
ATOM 1480 C CA . GLU A 1 190 ? -1.082 -3.066 15.852 1.00 88.00 190 GLU A CA 1
ATOM 1481 C C . GLU A 1 190 ? -1.382 -3.743 14.499 1.00 88.00 190 GLU A C 1
ATOM 1483 O O . GLU A 1 190 ? -2.004 -4.805 14.463 1.00 88.00 190 GLU A O 1
ATOM 1488 N N . SER A 1 191 ? -0.987 -3.107 13.388 1.00 90.62 191 SER A N 1
ATOM 1489 C CA . SER A 1 191 ? -1.176 -3.607 12.019 1.00 90.62 191 SER A CA 1
ATOM 1490 C C . SER A 1 191 ? -0.068 -4.586 11.618 1.00 90.62 191 SER A C 1
ATOM 1492 O O . SER A 1 191 ? 1.128 -4.291 11.733 1.00 90.62 191 SER A O 1
ATOM 1494 N N . ALA A 1 192 ? -0.453 -5.732 11.050 1.00 90.56 192 ALA A N 1
ATOM 1495 C CA . ALA A 1 192 ? 0.506 -6.692 10.509 1.00 90.56 192 ALA A CA 1
ATOM 1496 C C . ALA A 1 192 ? 1.254 -6.131 9.285 1.00 90.56 192 ALA A C 1
ATOM 1498 O O . ALA A 1 192 ? 2.427 -6.459 9.073 1.00 90.56 192 ALA A O 1
ATOM 1499 N N . ALA A 1 193 ? 0.597 -5.281 8.485 1.00 90.12 193 ALA A N 1
ATOM 1500 C CA . ALA A 1 193 ? 1.232 -4.592 7.362 1.00 90.12 193 ALA A CA 1
ATOM 1501 C C . ALA A 1 193 ? 2.327 -3.625 7.845 1.00 90.12 193 ALA A C 1
ATOM 1503 O O . ALA A 1 193 ? 3.438 -3.628 7.304 1.00 90.12 193 ALA A O 1
ATOM 1504 N N . ARG A 1 194 ? 2.065 -2.867 8.917 1.00 93.94 194 ARG A N 1
ATOM 1505 C CA . ARG A 1 194 ? 3.067 -2.002 9.553 1.00 93.94 194 ARG A CA 1
ATOM 1506 C C . ARG A 1 194 ? 4.280 -2.791 10.038 1.00 93.94 194 ARG A C 1
ATOM 1508 O O . ARG A 1 194 ? 5.415 -2.422 9.737 1.00 93.94 194 ARG A O 1
ATOM 1515 N N . ASP A 1 195 ? 4.053 -3.885 10.757 1.00 93.56 195 ASP A N 1
ATOM 1516 C CA . ASP A 1 195 ? 5.131 -4.726 11.283 1.00 93.56 195 ASP A CA 1
ATOM 1517 C C . ASP A 1 195 ? 5.994 -5.327 10.172 1.00 93.56 195 ASP A C 1
ATOM 1519 O O . ASP A 1 195 ? 7.225 -5.358 10.277 1.00 93.56 195 ASP A O 1
ATOM 1523 N N . ALA A 1 196 ? 5.359 -5.789 9.094 1.00 90.88 196 ALA A N 1
ATOM 1524 C CA . ALA A 1 196 ? 6.044 -6.278 7.906 1.00 90.88 196 ALA A CA 1
ATOM 1525 C C . ALA A 1 196 ? 6.910 -5.186 7.262 1.00 90.88 196 ALA A C 1
ATOM 1527 O O . ALA A 1 196 ? 8.099 -5.419 7.028 1.00 90.88 196 ALA A O 1
ATOM 1528 N N . SER A 1 197 ? 6.355 -3.988 7.065 1.00 93.25 197 SER A N 1
ATOM 1529 C CA . SER A 1 197 ? 7.090 -2.841 6.524 1.00 93.25 197 SER A CA 1
ATOM 1530 C C . SER A 1 197 ? 8.291 -2.472 7.406 1.00 93.25 197 SER A C 1
ATOM 1532 O O . SER A 1 197 ? 9.425 -2.417 6.934 1.00 93.25 197 SER A O 1
ATOM 1534 N N . ASN A 1 198 ? 8.097 -2.354 8.721 1.00 94.31 198 ASN A N 1
ATOM 1535 C CA . ASN A 1 198 ? 9.164 -2.001 9.664 1.00 94.31 198 ASN A CA 1
ATOM 1536 C C . ASN A 1 198 ? 10.289 -3.048 9.735 1.00 94.31 198 ASN A C 1
ATOM 1538 O O . ASN A 1 198 ? 11.431 -2.714 10.058 1.00 94.31 198 ASN A O 1
ATOM 1542 N N . ARG A 1 199 ? 10.002 -4.332 9.483 1.00 91.12 199 ARG A N 1
ATOM 1543 C CA . ARG A 1 199 ? 11.048 -5.365 9.374 1.00 91.12 199 ARG A CA 1
ATOM 1544 C C . ARG A 1 199 ? 11.913 -5.154 8.136 1.00 91.12 199 ARG A C 1
ATOM 1546 O O . ARG A 1 199 ? 13.136 -5.208 8.248 1.00 91.12 199 ARG A O 1
ATOM 1553 N N . VAL A 1 200 ? 11.286 -4.886 6.993 1.00 90.06 200 VAL A N 1
ATOM 1554 C CA . VAL A 1 200 ? 11.996 -4.624 5.737 1.00 90.06 200 VAL A CA 1
ATOM 1555 C C . VAL A 1 200 ? 12.813 -3.339 5.840 1.00 90.06 200 VAL A C 1
ATOM 1557 O O . VAL A 1 200 ? 13.993 -3.364 5.510 1.00 90.06 200 VAL A O 1
ATOM 1560 N N . LEU A 1 201 ? 12.252 -2.255 6.388 1.00 90.69 201 LEU A N 1
ATOM 1561 C CA . LEU A 1 201 ? 12.986 -0.999 6.586 1.00 90.69 201 LEU A CA 1
ATOM 1562 C C . LEU A 1 201 ? 14.232 -1.184 7.446 1.00 90.69 201 LEU A C 1
ATOM 1564 O O . LEU A 1 201 ? 15.312 -0.793 7.017 1.00 90.69 201 LEU A O 1
ATOM 1568 N N . ARG A 1 202 ? 14.117 -1.867 8.592 1.00 90.56 202 ARG A N 1
ATOM 1569 C CA . ARG A 1 202 ? 15.275 -2.160 9.452 1.00 90.56 202 ARG A CA 1
ATOM 1570 C C . ARG A 1 202 ? 16.349 -2.976 8.736 1.00 90.56 202 ARG A C 1
ATOM 1572 O O . ARG A 1 202 ? 17.537 -2.733 8.928 1.00 90.56 202 ARG A O 1
ATOM 1579 N N . PHE A 1 203 ? 15.950 -3.939 7.906 1.00 86.31 203 PHE A N 1
ATOM 1580 C CA . PHE A 1 203 ? 16.898 -4.704 7.098 1.00 86.31 203 PHE A CA 1
ATOM 1581 C C . PHE A 1 203 ? 17.593 -3.821 6.063 1.00 86.31 203 PHE A C 1
ATOM 1583 O O . PHE A 1 203 ? 18.825 -3.799 6.009 1.00 86.31 203 PHE A O 1
ATOM 1590 N N . LEU A 1 204 ? 16.825 -3.041 5.301 1.00 83.88 204 LEU A N 1
ATOM 1591 C CA . LEU A 1 204 ? 17.372 -2.105 4.325 1.00 83.88 204 LEU A CA 1
ATOM 1592 C C . LEU A 1 204 ? 18.334 -1.126 5.001 1.00 83.88 204 LEU A C 1
ATOM 1594 O O . LEU A 1 204 ? 19.431 -0.957 4.489 1.00 83.88 204 LEU A O 1
ATOM 1598 N N . GLU A 1 205 ? 17.969 -0.565 6.162 1.00 84.00 205 GLU A N 1
ATOM 1599 C CA . GLU A 1 205 ? 18.778 0.291 7.054 1.00 84.00 205 GLU A CA 1
ATOM 1600 C C . GLU A 1 205 ? 20.079 -0.358 7.530 1.00 84.00 205 GLU A C 1
ATOM 1602 O O . GLU A 1 205 ? 21.134 0.271 7.482 1.00 84.00 205 GLU A O 1
ATOM 1607 N N . SER A 1 206 ? 20.048 -1.634 7.907 1.00 82.06 206 SER A N 1
ATOM 1608 C CA . SER A 1 206 ? 21.267 -2.355 8.293 1.00 82.06 206 SER A CA 1
ATOM 1609 C C . SER A 1 206 ? 22.212 -2.623 7.115 1.00 82.06 206 SER A C 1
ATOM 1611 O O . SER A 1 206 ? 23.425 -2.702 7.298 1.00 82.06 206 SER A O 1
ATOM 1613 N N . THR A 1 207 ? 21.671 -2.716 5.898 1.00 72.94 207 THR A N 1
ATOM 1614 C CA . THR A 1 207 ? 22.442 -3.010 4.677 1.00 72.94 207 THR A CA 1
ATOM 1615 C C . THR A 1 207 ? 23.055 -1.739 4.062 1.00 72.94 207 THR A C 1
ATOM 1617 O O . THR A 1 207 ? 23.961 -1.809 3.235 1.00 72.94 207 THR A O 1
ATOM 1620 N N . GLN A 1 208 ? 22.622 -0.555 4.517 1.00 65.75 208 GLN A N 1
ATOM 1621 C CA . GLN A 1 208 ? 23.059 0.765 4.033 1.00 65.75 208 GLN A CA 1
ATOM 1622 C C . GLN A 1 208 ? 24.558 1.025 4.195 1.00 65.75 208 GLN A C 1
ATOM 1624 O O . GLN A 1 208 ? 25.142 1.793 3.435 1.00 65.75 208 GLN A O 1
ATOM 1629 N N . GLY A 1 209 ? 25.206 0.369 5.156 1.00 54.69 209 GLY A N 1
ATOM 1630 C CA . GLY A 1 209 ? 26.643 0.513 5.380 1.00 54.69 209 GLY A CA 1
ATOM 1631 C C . GLY A 1 209 ? 27.540 -0.132 4.312 1.00 54.69 209 GLY A C 1
ATOM 1632 O O . GLY A 1 209 ? 28.753 -0.003 4.430 1.00 54.69 209 GLY A O 1
ATOM 1633 N N . GLN A 1 210 ? 26.993 -0.835 3.306 1.00 55.34 210 GLN A N 1
ATOM 1634 C CA . GLN A 1 210 ? 27.768 -1.735 2.429 1.00 55.34 210 GLN A CA 1
ATOM 1635 C C . GLN A 1 210 ? 27.924 -1.310 0.950 1.00 55.34 210 GLN A C 1
ATOM 1637 O O . GLN A 1 210 ? 28.458 -2.081 0.159 1.00 55.34 210 GLN A O 1
ATOM 1642 N N . GLY A 1 211 ? 27.591 -0.066 0.575 1.00 52.81 211 GLY A N 1
ATOM 1643 C CA . GLY A 1 211 ? 28.360 0.610 -0.489 1.00 52.81 211 GLY A CA 1
ATOM 1644 C C . GLY A 1 211 ? 27.806 0.710 -1.919 1.00 52.81 211 GLY A C 1
ATOM 1645 O O . GLY A 1 211 ? 28.604 0.887 -2.834 1.00 52.81 211 GLY A O 1
ATOM 1646 N N . TYR A 1 212 ? 26.494 0.712 -2.162 1.00 54.44 212 TYR A N 1
ATOM 1647 C CA . TYR A 1 212 ? 25.975 1.214 -3.446 1.00 54.44 212 TYR A CA 1
ATOM 1648 C C . TYR A 1 212 ? 24.599 1.865 -3.286 1.00 54.44 212 TYR A C 1
ATOM 1650 O O . TYR A 1 212 ? 23.711 1.299 -2.648 1.00 54.44 212 TYR A O 1
ATOM 1658 N N . TRP A 1 213 ? 24.427 3.055 -3.873 1.00 59.09 213 TRP A N 1
ATOM 1659 C CA . TRP A 1 213 ? 23.229 3.870 -3.710 1.00 59.09 213 TRP A CA 1
ATOM 1660 C C . TRP A 1 213 ? 22.697 4.401 -5.028 1.00 59.09 213 TRP A C 1
ATOM 1662 O O . TRP A 1 213 ? 23.461 5.008 -5.779 1.00 59.09 213 TRP A O 1
ATOM 1672 N N . PRO A 1 214 ? 21.390 4.247 -5.288 1.00 61.16 214 PRO A N 1
ATOM 1673 C CA . PRO A 1 214 ? 20.806 4.812 -6.479 1.00 61.16 214 PRO A CA 1
ATOM 1674 C C . PRO A 1 214 ? 20.741 6.337 -6.358 1.00 61.16 214 PRO A C 1
ATOM 1676 O O . PRO A 1 214 ? 20.103 6.874 -5.453 1.00 61.16 214 PRO A O 1
ATOM 1679 N N . SER A 1 215 ? 21.429 7.026 -7.267 1.00 63.19 215 SER A N 1
ATOM 1680 C CA . SER A 1 215 ? 21.432 8.494 -7.357 1.00 63.19 215 SER A CA 1
ATOM 1681 C C . SER A 1 215 ? 20.509 8.995 -8.467 1.00 63.19 215 SER A C 1
ATOM 1683 O O . SER A 1 215 ? 20.057 10.139 -8.442 1.00 63.19 215 SER A O 1
ATOM 1685 N N . THR A 1 216 ? 20.180 8.112 -9.411 1.00 67.38 216 THR A N 1
ATOM 1686 C CA . THR A 1 216 ? 19.300 8.382 -10.543 1.00 67.38 216 THR A CA 1
ATOM 1687 C C . THR A 1 216 ? 18.049 7.502 -10.516 1.00 67.38 216 THR A C 1
ATOM 1689 O O . THR A 1 216 ? 17.985 6.464 -9.855 1.00 67.38 216 THR A O 1
ATOM 1692 N N . VAL A 1 217 ? 17.041 7.903 -11.292 1.00 66.06 217 VAL A N 1
ATOM 1693 C CA . VAL A 1 217 ? 15.837 7.098 -11.566 1.00 66.06 217 VAL A CA 1
ATOM 1694 C C . VAL A 1 217 ? 16.202 5.735 -12.147 1.00 66.06 217 VAL A C 1
ATOM 1696 O O . VAL A 1 217 ? 15.631 4.722 -11.745 1.00 66.06 217 VAL A O 1
ATOM 1699 N N . SER A 1 218 ? 17.167 5.717 -13.070 1.00 70.75 218 SER A N 1
ATOM 1700 C CA . SER A 1 218 ? 17.658 4.487 -13.685 1.00 70.75 218 SER A CA 1
ATOM 1701 C C . SER A 1 218 ? 18.234 3.555 -12.627 1.00 70.75 218 SER A C 1
ATOM 1703 O O . SER A 1 218 ? 17.897 2.376 -12.614 1.00 70.75 218 SER A O 1
ATOM 1705 N N . ASP A 1 219 ? 19.022 4.081 -11.686 1.00 72.38 219 ASP A N 1
ATOM 1706 C CA . ASP A 1 219 ? 19.586 3.273 -10.608 1.00 72.38 219 ASP A CA 1
ATOM 1707 C C . ASP A 1 219 ? 18.489 2.722 -9.686 1.00 72.38 219 ASP A C 1
ATOM 1709 O O . ASP A 1 219 ? 18.551 1.562 -9.284 1.00 72.38 219 ASP A O 1
ATOM 1713 N N . VAL A 1 220 ? 17.471 3.524 -9.349 1.00 71.75 220 VAL A N 1
ATOM 1714 C CA . VAL A 1 220 ? 16.347 3.082 -8.503 1.00 71.75 220 VAL A CA 1
ATOM 1715 C C . VAL A 1 220 ? 15.638 1.884 -9.128 1.00 71.75 220 VAL A C 1
ATOM 1717 O O . VAL A 1 220 ? 15.437 0.864 -8.465 1.00 71.75 220 VAL A O 1
ATOM 1720 N N . LEU A 1 221 ? 15.276 1.992 -10.404 1.00 76.56 221 LEU A N 1
ATOM 1721 C CA . LEU A 1 221 ? 14.505 0.961 -11.091 1.00 76.56 221 LEU A CA 1
ATOM 1722 C C . LEU A 1 221 ? 15.372 -0.262 -11.443 1.00 76.56 221 LEU A C 1
ATOM 1724 O O . LEU A 1 221 ? 14.907 -1.392 -11.288 1.00 76.56 221 LEU A O 1
ATOM 1728 N N . SER A 1 222 ? 16.650 -0.059 -11.780 1.00 75.00 222 SER A N 1
ATOM 1729 C CA . SER A 1 222 ? 17.590 -1.142 -12.110 1.00 75.00 222 SER A CA 1
ATOM 1730 C C . SER A 1 222 ? 17.971 -1.975 -10.885 1.00 75.00 222 SER A C 1
ATOM 1732 O O . SER A 1 222 ? 18.091 -3.196 -10.970 1.00 75.00 222 SER A O 1
ATOM 1734 N N . ASN A 1 223 ? 18.119 -1.346 -9.714 1.00 75.06 223 ASN A N 1
ATOM 1735 C CA . ASN A 1 223 ? 18.476 -2.058 -8.482 1.00 75.06 223 ASN A CA 1
ATOM 1736 C C . ASN A 1 223 ? 17.282 -2.682 -7.767 1.00 75.06 223 ASN A C 1
ATOM 1738 O O . ASN A 1 223 ? 17.472 -3.540 -6.901 1.00 75.06 223 ASN A O 1
ATOM 1742 N N . ARG A 1 224 ? 16.058 -2.299 -8.146 1.00 81.38 224 ARG A N 1
ATOM 1743 C CA . ARG A 1 224 ? 14.814 -2.816 -7.570 1.00 81.38 224 ARG A CA 1
ATOM 1744 C C . ARG A 1 224 ? 14.822 -4.339 -7.457 1.00 81.38 224 ARG A C 1
ATOM 1746 O O . ARG A 1 224 ? 14.602 -4.868 -6.371 1.00 81.38 224 ARG A O 1
ATOM 1753 N N . PHE A 1 225 ? 15.132 -5.044 -8.546 1.00 78.25 225 PHE A N 1
ATOM 1754 C CA . PHE A 1 225 ? 15.116 -6.509 -8.569 1.00 78.25 225 PHE A CA 1
ATOM 1755 C C . PHE A 1 225 ? 16.161 -7.133 -7.631 1.00 78.25 225 PHE A C 1
ATOM 1757 O O . PHE A 1 225 ? 15.855 -8.077 -6.900 1.00 78.25 225 PHE A O 1
ATOM 1764 N N . ASN A 1 226 ? 17.375 -6.581 -7.602 1.00 78.56 226 ASN A N 1
ATOM 1765 C CA . ASN A 1 226 ? 18.457 -7.073 -6.747 1.00 78.56 226 ASN A CA 1
ATOM 1766 C C . ASN A 1 226 ? 18.117 -6.910 -5.258 1.00 78.56 226 ASN A C 1
ATOM 1768 O O . ASN A 1 226 ? 18.305 -7.838 -4.466 1.00 78.56 226 ASN A O 1
ATOM 1772 N N . VAL A 1 227 ? 17.557 -5.756 -4.879 1.00 80.12 227 VAL A N 1
ATOM 1773 C CA . VAL A 1 227 ? 17.139 -5.474 -3.496 1.00 80.12 227 VAL A CA 1
ATOM 1774 C C . VAL A 1 227 ? 15.965 -6.367 -3.084 1.00 80.12 227 VAL A C 1
ATOM 1776 O O . VAL A 1 227 ? 15.963 -6.921 -1.980 1.00 80.12 227 VAL A O 1
ATOM 1779 N N . GLN A 1 228 ? 14.992 -6.565 -3.975 1.00 80.06 228 GLN A N 1
ATOM 1780 C CA . GLN A 1 228 ? 13.867 -7.472 -3.746 1.00 80.06 228 GLN A CA 1
ATOM 1781 C C . GLN A 1 228 ? 14.337 -8.916 -3.557 1.00 80.06 228 GLN A C 1
ATOM 1783 O O . GLN A 1 228 ? 13.983 -9.539 -2.560 1.00 80.06 228 GLN A O 1
ATOM 1788 N N . THR A 1 229 ? 15.198 -9.417 -4.441 1.00 78.25 229 THR A N 1
ATOM 1789 C CA . THR A 1 229 ? 15.751 -10.779 -4.363 1.00 78.25 229 THR A CA 1
ATOM 1790 C C . THR A 1 229 ? 16.538 -10.998 -3.070 1.00 78.25 229 THR A C 1
ATOM 1792 O O . THR A 1 229 ? 16.329 -11.990 -2.371 1.00 78.25 229 THR A O 1
ATOM 1795 N N . SER A 1 230 ? 17.383 -10.037 -2.689 1.00 78.31 230 SER A N 1
ATOM 1796 C CA . SER A 1 230 ? 18.153 -10.097 -1.438 1.00 78.31 230 SER A CA 1
ATOM 1797 C C . SER A 1 230 ? 17.244 -10.124 -0.203 1.00 78.31 230 SER A C 1
ATOM 1799 O O . SER A 1 230 ? 17.484 -10.871 0.746 1.00 78.31 230 SER A O 1
ATOM 1801 N N . THR A 1 231 ? 16.158 -9.346 -0.231 1.00 79.62 231 THR A N 1
ATOM 1802 C CA . THR A 1 231 ? 15.163 -9.306 0.850 1.00 79.62 231 THR A CA 1
ATOM 1803 C C . THR A 1 231 ? 14.389 -10.626 0.943 1.00 79.62 231 THR A C 1
ATOM 1805 O O . THR A 1 231 ? 14.195 -11.146 2.043 1.00 79.62 231 THR A O 1
ATOM 1808 N N . LEU A 1 232 ? 13.998 -11.221 -0.190 1.00 77.69 232 LEU A N 1
ATOM 1809 C CA . LEU A 1 232 ? 13.327 -12.526 -0.220 1.00 77.69 232 LEU A CA 1
ATOM 1810 C C . LEU A 1 232 ? 14.207 -13.636 0.339 1.00 77.69 232 LEU A C 1
ATOM 1812 O O . LEU A 1 232 ? 13.751 -14.382 1.200 1.00 77.69 232 LEU A O 1
ATOM 1816 N N . HIS A 1 233 ? 15.479 -13.700 -0.058 1.00 80.44 233 HIS A N 1
ATOM 1817 C CA . HIS A 1 233 ? 16.412 -14.678 0.504 1.00 80.44 233 HIS A CA 1
ATOM 1818 C C . HIS A 1 233 ? 16.529 -14.576 2.027 1.00 80.44 233 HIS A C 1
ATOM 1820 O O . HIS A 1 233 ? 16.714 -15.590 2.698 1.00 80.44 233 HIS A O 1
ATOM 1826 N N . LYS A 1 234 ? 16.402 -13.368 2.587 1.00 81.62 234 LYS A N 1
ATOM 1827 C CA . LYS A 1 234 ? 16.482 -13.161 4.032 1.00 81.62 234 LYS A CA 1
ATOM 1828 C C . LYS A 1 234 ? 15.213 -13.582 4.772 1.00 81.62 234 LYS A C 1
ATOM 1830 O O . LYS A 1 234 ? 15.315 -14.159 5.854 1.00 81.62 234 LYS A O 1
ATOM 1835 N N . PHE A 1 235 ? 14.043 -13.234 4.243 1.00 79.50 235 PHE A N 1
ATOM 1836 C CA . PHE A 1 235 ? 12.787 -13.309 4.994 1.00 79.50 235 PHE A CA 1
ATOM 1837 C C . PHE A 1 235 ? 11.814 -14.391 4.507 1.00 79.50 235 PHE A C 1
ATOM 1839 O O . PHE A 1 235 ? 10.922 -14.779 5.256 1.00 79.50 235 PHE A O 1
ATOM 1846 N N . ALA A 1 236 ? 11.980 -14.890 3.284 1.00 76.56 236 ALA A N 1
ATOM 1847 C CA . ALA A 1 236 ? 11.179 -15.958 2.693 1.00 76.56 236 ALA A CA 1
ATOM 1848 C C . ALA A 1 236 ? 12.061 -16.873 1.811 1.00 76.56 236 ALA A C 1
ATOM 1850 O O . ALA A 1 236 ? 11.827 -16.960 0.605 1.00 76.56 236 ALA A O 1
ATOM 1851 N N . PRO A 1 237 ? 13.073 -17.560 2.385 1.00 74.25 237 PRO A N 1
ATOM 1852 C CA . PRO A 1 237 ? 14.063 -18.333 1.623 1.00 74.25 237 PRO A CA 1
ATOM 1853 C C . PRO A 1 237 ? 13.452 -19.474 0.796 1.00 74.25 237 PRO A C 1
ATOM 1855 O O . PRO A 1 237 ? 14.015 -19.865 -0.225 1.00 74.25 237 PRO A O 1
ATOM 1858 N N . ASP A 1 238 ? 12.282 -19.975 1.200 1.00 74.19 238 ASP A N 1
ATOM 1859 C CA . ASP A 1 238 ? 11.561 -21.037 0.492 1.00 74.19 238 ASP A CA 1
ATOM 1860 C C . ASP A 1 238 ? 10.789 -20.528 -0.738 1.00 74.19 238 ASP A C 1
ATOM 1862 O O . ASP A 1 238 ? 10.361 -21.320 -1.584 1.00 74.19 238 ASP A O 1
ATOM 1866 N N . ARG A 1 239 ? 10.614 -19.207 -0.882 1.00 68.56 239 ARG A N 1
ATOM 1867 C CA . ARG A 1 239 ? 9.928 -18.598 -2.026 1.00 68.56 239 ARG A CA 1
ATOM 1868 C C . ARG A 1 239 ? 10.947 -18.257 -3.113 1.00 68.56 239 ARG A C 1
ATOM 1870 O O . ARG A 1 239 ? 11.739 -17.332 -2.985 1.00 68.56 239 ARG A O 1
ATOM 1877 N N . ARG A 1 240 ? 10.918 -19.033 -4.202 1.00 57.31 240 ARG A N 1
ATOM 1878 C CA . ARG A 1 240 ? 11.907 -18.976 -5.298 1.00 57.31 240 ARG A CA 1
ATOM 1879 C C . ARG A 1 240 ? 11.635 -17.910 -6.363 1.00 57.31 240 ARG A C 1
ATOM 1881 O O . ARG A 1 240 ? 12.475 -17.711 -7.234 1.00 57.31 240 ARG A O 1
ATOM 1888 N N . PHE A 1 241 ? 10.480 -17.248 -6.323 1.00 56.00 241 PHE A N 1
ATOM 1889 C CA . PHE A 1 241 ? 10.030 -16.353 -7.389 1.00 56.00 241 PHE A CA 1
ATOM 1890 C C . PHE A 1 241 ? 9.826 -14.926 -6.865 1.00 56.00 241 PHE A C 1
ATOM 1892 O O . PHE A 1 241 ? 9.101 -14.705 -5.897 1.00 56.00 241 PHE A O 1
ATOM 1899 N N . GLY A 1 242 ? 10.513 -13.970 -7.499 1.00 56.81 242 GLY A N 1
ATOM 1900 C CA . GLY A 1 242 ? 10.370 -12.536 -7.244 1.00 56.81 242 GLY A CA 1
ATOM 1901 C C . GLY A 1 242 ? 9.240 -11.901 -8.057 1.00 56.81 242 GLY A C 1
ATOM 1902 O O . GLY A 1 242 ? 8.597 -12.550 -8.874 1.00 56.81 242 GLY A O 1
ATOM 1903 N N . ILE A 1 243 ? 9.047 -10.594 -7.887 1.00 53.00 243 ILE A N 1
ATOM 1904 C CA . ILE A 1 243 ? 7.903 -9.822 -8.406 1.00 53.00 243 ILE A CA 1
ATOM 1905 C C . ILE A 1 243 ? 7.678 -9.908 -9.923 1.00 53.00 243 ILE A C 1
ATOM 1907 O O . ILE A 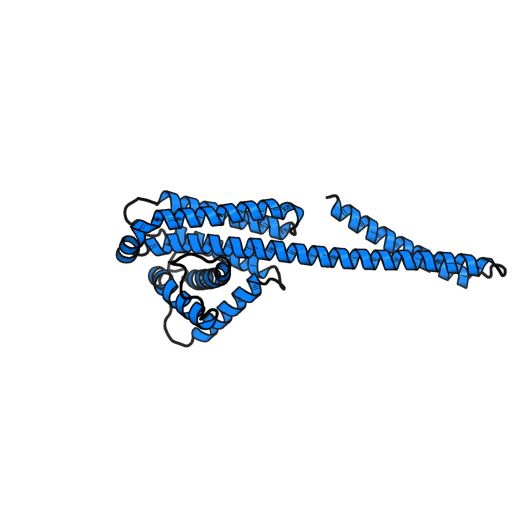1 243 ? 6.561 -9.725 -10.390 1.00 53.00 243 ILE A O 1
ATOM 1911 N N . ILE A 1 244 ? 8.723 -10.197 -10.707 1.00 54.66 244 ILE A N 1
ATOM 1912 C CA . ILE A 1 244 ? 8.641 -10.390 -12.168 1.00 54.66 244 ILE A CA 1
ATOM 1913 C C . ILE A 1 244 ? 7.782 -11.626 -12.527 1.00 54.66 244 ILE A C 1
ATOM 1915 O O . ILE A 1 244 ? 7.281 -11.740 -13.647 1.00 54.66 244 ILE A O 1
ATOM 1919 N N . MET A 1 245 ? 7.574 -12.528 -11.567 1.00 54.28 245 MET A N 1
ATOM 1920 C CA . MET A 1 245 ? 6.848 -13.793 -11.696 1.00 54.28 245 MET A CA 1
ATOM 1921 C C . MET A 1 245 ? 5.572 -13.814 -10.834 1.00 54.28 245 MET A C 1
ATOM 1923 O O . MET A 1 245 ? 5.190 -14.875 -10.366 1.00 54.28 245 MET A O 1
ATOM 1927 N N . ASP A 1 246 ? 4.948 -12.642 -10.655 1.00 55.31 246 ASP A N 1
ATOM 1928 C CA . ASP A 1 246 ? 3.702 -12.361 -9.918 1.00 55.31 246 ASP A CA 1
ATOM 1929 C C . ASP A 1 246 ? 3.909 -11.756 -8.526 1.00 55.31 246 ASP A C 1
ATOM 1931 O O . ASP A 1 246 ? 4.741 -12.181 -7.723 1.00 55.31 246 ASP A O 1
ATOM 1935 N N . ALA A 1 247 ? 3.154 -10.686 -8.249 1.00 56.12 247 ALA A N 1
ATOM 1936 C CA . ALA A 1 247 ? 3.094 -10.127 -6.907 1.00 56.12 247 ALA A CA 1
ATOM 1937 C C . ALA A 1 247 ? 2.189 -11.038 -6.084 1.00 56.12 247 ALA A C 1
ATOM 1939 O O . ALA A 1 247 ? 0.971 -10.896 -6.106 1.00 56.12 247 ALA A O 1
ATOM 1940 N N . ASP A 1 248 ? 2.792 -11.978 -5.366 1.00 67.00 248 ASP A N 1
ATOM 1941 C CA . ASP A 1 248 ? 2.078 -12.674 -4.310 1.00 67.00 248 ASP A CA 1
ATOM 1942 C C . ASP A 1 248 ? 1.606 -11.634 -3.281 1.00 67.00 248 ASP A C 1
ATOM 1944 O O . ASP A 1 248 ? 2.413 -10.865 -2.742 1.00 67.00 248 ASP A O 1
ATOM 1948 N N . LEU A 1 249 ? 0.295 -11.593 -3.031 1.00 71.31 249 LEU A N 1
ATOM 1949 C CA . LEU A 1 249 ? -0.329 -10.678 -2.078 1.00 71.31 249 LEU A CA 1
ATOM 1950 C C . LEU A 1 249 ? 0.340 -10.751 -0.697 1.00 71.31 249 LEU A C 1
ATOM 1952 O O . LEU A 1 249 ? 0.433 -9.742 0.006 1.00 71.31 249 LEU A O 1
ATOM 1956 N N . ASP A 1 250 ? 0.846 -11.927 -0.328 1.00 76.56 250 ASP A N 1
ATOM 1957 C CA . ASP A 1 250 ? 1.539 -12.157 0.937 1.00 76.56 250 ASP A CA 1
ATOM 1958 C C . ASP A 1 250 ? 2.845 -11.357 1.048 1.00 76.56 250 ASP A C 1
ATOM 1960 O O . ASP A 1 250 ? 3.229 -10.932 2.139 1.00 76.56 250 ASP A O 1
ATOM 1964 N N . LEU A 1 251 ? 3.521 -11.127 -0.081 1.00 85.12 251 LEU A N 1
ATOM 1965 C CA . LEU A 1 251 ? 4.793 -10.404 -0.164 1.00 85.12 251 LEU A CA 1
ATOM 1966 C C . LEU A 1 251 ? 4.623 -8.955 -0.626 1.00 85.12 251 LEU A C 1
ATOM 1968 O O . LEU A 1 251 ? 5.581 -8.182 -0.578 1.00 85.12 251 LEU A O 1
ATOM 1972 N N . ALA A 1 252 ? 3.414 -8.566 -1.037 1.00 88.69 252 ALA A N 1
ATOM 1973 C CA . ALA A 1 252 ? 3.122 -7.246 -1.580 1.00 88.69 252 ALA A CA 1
ATOM 1974 C C . ALA A 1 252 ? 3.600 -6.113 -0.665 1.00 88.69 252 ALA A C 1
ATOM 1976 O O . ALA A 1 252 ? 4.210 -5.162 -1.143 1.00 88.69 252 ALA A O 1
ATOM 1977 N N . VAL A 1 253 ? 3.398 -6.237 0.652 1.00 91.38 253 VAL A N 1
ATOM 1978 C CA . VAL A 1 253 ? 3.857 -5.234 1.628 1.00 91.38 253 VAL A CA 1
ATOM 1979 C C . VAL A 1 253 ? 5.378 -5.110 1.628 1.00 91.38 253 VAL A C 1
ATOM 1981 O O . VAL A 1 253 ? 5.896 -4.004 1.705 1.00 91.38 253 VAL A O 1
ATOM 1984 N N . TRP A 1 254 ? 6.112 -6.215 1.501 1.00 90.44 254 TRP A N 1
ATOM 1985 C CA . TRP A 1 254 ? 7.575 -6.182 1.548 1.00 90.44 254 TRP A CA 1
ATOM 1986 C C . TRP A 1 254 ? 8.142 -5.518 0.303 1.00 90.44 254 TRP A C 1
ATOM 1988 O O . TRP A 1 254 ? 8.998 -4.640 0.399 1.00 90.44 254 TRP A O 1
ATOM 1998 N N . TYR A 1 255 ? 7.626 -5.905 -0.863 1.00 88.94 255 TYR A N 1
ATOM 1999 C CA . TYR A 1 255 ? 8.007 -5.291 -2.126 1.00 88.94 255 TYR A CA 1
ATOM 2000 C C . TYR A 1 255 ? 7.631 -3.815 -2.180 1.00 88.94 255 TYR A C 1
ATOM 2002 O O . TYR A 1 255 ? 8.447 -2.997 -2.595 1.00 88.94 255 TYR A O 1
ATOM 2010 N N . PHE A 1 256 ? 6.440 -3.468 -1.697 1.00 93.56 256 PHE A N 1
ATOM 2011 C CA . PHE A 1 256 ? 6.005 -2.085 -1.580 1.00 93.56 256 PHE A CA 1
ATOM 2012 C C . PHE A 1 256 ? 6.955 -1.269 -0.706 1.00 93.56 256 PHE A C 1
ATOM 2014 O O . PHE A 1 256 ? 7.338 -0.173 -1.097 1.00 93.56 256 PHE A O 1
ATOM 2021 N N . THR A 1 257 ? 7.370 -1.789 0.450 1.00 93.19 257 THR A N 1
ATOM 2022 C CA . THR A 1 257 ? 8.302 -1.079 1.332 1.00 93.19 257 THR A CA 1
ATOM 2023 C C . THR A 1 257 ? 9.643 -0.819 0.649 1.00 93.19 257 THR A C 1
ATOM 2025 O O . THR A 1 257 ? 10.205 0.262 0.817 1.00 93.19 257 THR A O 1
ATOM 2028 N N . ILE A 1 258 ? 10.140 -1.769 -0.150 1.00 89.88 258 ILE A N 1
ATOM 2029 C CA . ILE A 1 258 ? 11.352 -1.584 -0.961 1.00 89.88 258 ILE A CA 1
ATOM 2030 C C . ILE A 1 258 ? 11.127 -0.501 -2.017 1.00 89.88 258 ILE A C 1
ATOM 2032 O O . ILE A 1 258 ? 11.946 0.408 -2.139 1.00 89.88 258 ILE A O 1
ATOM 2036 N N . ASP A 1 259 ? 10.014 -0.572 -2.748 1.00 91.12 259 ASP A N 1
ATOM 2037 C CA . ASP A 1 259 ? 9.675 0.392 -3.794 1.00 91.12 259 ASP A CA 1
ATOM 2038 C C . ASP A 1 259 ? 9.532 1.807 -3.215 1.00 91.12 259 ASP A C 1
ATOM 2040 O O . ASP A 1 259 ? 10.131 2.748 -3.733 1.00 91.12 259 ASP A O 1
ATOM 2044 N N . TRP A 1 260 ? 8.818 1.959 -2.09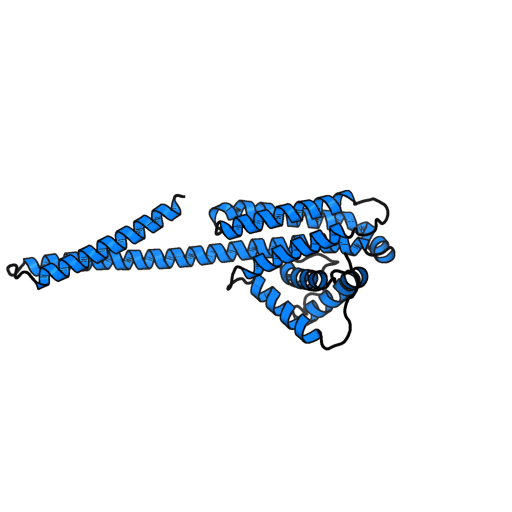6 1.00 93.50 260 TRP A N 1
ATOM 2045 C CA . TRP A 1 260 ? 8.719 3.218 -1.356 1.00 93.50 260 TRP A CA 1
ATOM 2046 C C . TRP A 1 260 ? 10.095 3.720 -0.925 1.00 93.50 260 TRP A C 1
ATOM 2048 O O . TRP A 1 260 ? 10.424 4.881 -1.164 1.00 93.50 260 TRP A O 1
ATOM 2058 N N . TRP A 1 261 ? 10.919 2.857 -0.328 1.00 89.75 261 TRP A N 1
ATOM 2059 C CA . TRP A 1 261 ? 12.245 3.236 0.151 1.00 89.75 261 TRP A CA 1
ATOM 2060 C C . TRP A 1 261 ? 13.139 3.721 -0.994 1.00 89.75 261 TRP A C 1
ATOM 2062 O O . TRP A 1 261 ? 13.764 4.775 -0.870 1.00 89.75 261 TRP A O 1
ATOM 2072 N N . LEU A 1 262 ? 13.136 3.028 -2.136 1.00 86.12 262 LEU A N 1
ATOM 2073 C CA . LEU A 1 262 ? 13.873 3.439 -3.331 1.00 86.12 262 LEU A CA 1
ATOM 2074 C C . LEU A 1 262 ? 13.351 4.775 -3.888 1.00 86.12 262 LEU A C 1
ATOM 2076 O O . LEU A 1 262 ? 14.136 5.691 -4.134 1.00 86.12 262 LEU A O 1
ATOM 2080 N N . LEU A 1 263 ? 12.029 4.922 -4.034 1.00 88.06 263 LEU A N 1
ATOM 2081 C CA . LEU A 1 263 ? 11.395 6.142 -4.549 1.00 88.06 263 LEU A CA 1
ATOM 2082 C C . LEU A 1 263 ? 11.600 7.350 -3.625 1.00 88.06 263 LEU A C 1
ATOM 2084 O O . LEU A 1 263 ? 11.770 8.473 -4.103 1.00 88.06 263 LEU A O 1
ATOM 2088 N N . SER A 1 264 ? 11.608 7.138 -2.307 1.00 87.19 264 SER A N 1
ATOM 2089 C CA . SER A 1 264 ? 11.794 8.197 -1.304 1.00 87.19 264 SER A CA 1
ATOM 2090 C C . SER A 1 264 ? 13.172 8.862 -1.386 1.00 87.19 264 SER A C 1
ATOM 2092 O O . SER A 1 264 ? 13.326 10.015 -0.981 1.00 87.19 264 SER A O 1
ATOM 2094 N N . ARG A 1 265 ? 14.155 8.151 -1.953 1.00 78.88 265 ARG A N 1
ATOM 2095 C CA . ARG A 1 265 ? 15.559 8.568 -2.060 1.00 78.88 265 ARG A CA 1
ATOM 2096 C C . ARG A 1 265 ? 15.937 9.180 -3.390 1.00 78.88 265 ARG A C 1
ATOM 2098 O O . ARG A 1 265 ? 17.059 9.657 -3.527 1.00 78.88 265 ARG A O 1
ATOM 2105 N N . LEU A 1 266 ? 15.006 9.230 -4.339 1.00 73.25 266 LEU A N 1
ATOM 2106 C CA . LEU A 1 266 ? 15.167 10.087 -5.502 1.00 73.25 266 LEU A CA 1
ATOM 2107 C C . LEU A 1 266 ? 15.352 11.525 -5.002 1.00 73.25 266 LEU A C 1
ATOM 2109 O O . LEU A 1 266 ? 14.444 12.118 -4.406 1.00 73.25 266 LEU A O 1
ATOM 2113 N N . GLY A 1 267 ? 16.559 12.063 -5.183 1.00 58.50 267 GLY A N 1
ATOM 2114 C CA . GLY A 1 267 ? 16.877 13.434 -4.806 1.00 58.50 267 GLY A CA 1
ATOM 2115 C C . GLY A 1 267 ? 15.978 14.426 -5.545 1.00 58.50 267 GLY A C 1
ATOM 2116 O O . GLY A 1 267 ? 15.466 14.134 -6.625 1.00 58.50 267 GLY A O 1
ATOM 2117 N N . ALA A 1 268 ? 15.814 15.629 -4.990 1.00 51.12 268 ALA A N 1
ATOM 2118 C CA . ALA A 1 268 ? 15.058 16.707 -5.636 1.00 51.12 268 ALA A CA 1
ATOM 2119 C C . ALA A 1 268 ? 15.621 17.111 -7.018 1.00 51.12 268 ALA A C 1
ATOM 2121 O O . ALA A 1 268 ? 14.938 17.784 -7.772 1.00 51.12 268 ALA A O 1
ATOM 2122 N N . GLN A 1 269 ? 16.848 16.694 -7.350 1.00 43.81 269 GLN A N 1
ATOM 2123 C CA . GLN A 1 269 ? 17.518 16.946 -8.631 1.00 43.81 269 GLN A CA 1
ATOM 2124 C C . GLN A 1 269 ? 17.150 15.947 -9.745 1.00 43.81 269 GLN A C 1
ATOM 2126 O O . GLN A 1 269 ? 17.523 16.162 -10.891 1.00 43.81 269 GLN A O 1
ATOM 2131 N N . ALA A 1 270 ? 16.438 14.858 -9.429 1.00 47.34 270 ALA A N 1
ATOM 2132 C CA . ALA A 1 270 ? 15.876 13.935 -10.425 1.00 47.34 270 ALA A CA 1
ATOM 2133 C C . ALA A 1 270 ? 14.465 14.360 -10.901 1.00 47.34 270 ALA A C 1
ATOM 2135 O O . ALA A 1 270 ? 13.793 13.595 -11.597 1.00 47.34 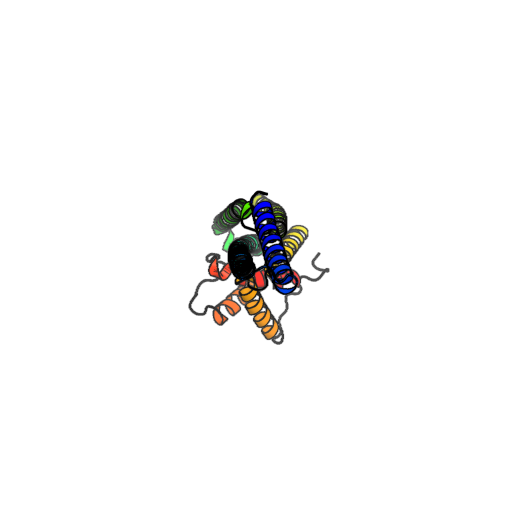270 ALA A O 1
ATOM 2136 N N . ALA A 1 271 ? 14.021 15.550 -10.476 1.00 40.19 271 ALA A N 1
ATOM 2137 C CA . ALA A 1 271 ? 12.765 16.214 -10.808 1.00 40.19 271 ALA A CA 1
ATOM 2138 C C . ALA A 1 271 ? 12.996 17.408 -11.748 1.00 40.19 271 ALA A C 1
ATOM 2140 O O . ALA A 1 271 ? 14.071 18.032 -11.642 1.00 40.19 271 ALA A O 1
#

Organism: NCBI:txid1333667

Secondary structure (DSSP, 8-state):
-HHHHHHHHHHHHHHHHHHHHHHHHHHHHH----TTHHHHHHHHHHHHHHHHHHHHHHHHHHHHHHHHHHHHHHHHHHHHHHHHHHHHHHHHHHTSSHHHHHHHGGGHHHHHHHHHHHHHHHHHHHHHHTTTS-HHHHHHHHHHHHHHHHHHHHHHHTTTSS-PPPPHHHHHHHHHHHHHHHHHHHH-TT-HHHHHHHHHHHHHHHHGGGS----SHHHHHHHHHHHHHHHHHHH-TT----GGG---TTTHHHHHHHHHHHHHTS-GGG-

Radius of gyration: 27.52 Å; chains: 1; bounding box: 66×38×89 Å

pLDDT: mean 79.18, std 13.78, range [38.41, 97.06]